Protein AF-A0A3C1UE91-F1 (afdb_monomer)

Solvent-accessible surface area (backbone atoms only — not comparable to full-atom values): 17356 Å² total; per-residue (Å²): 132,55,69,71,56,53,51,56,54,30,59,70,43,68,47,48,19,58,74,66,53,74,42,26,46,51,58,38,46,51,54,43,39,71,77,35,76,89,52,90,77,66,97,59,75,57,90,71,53,74,67,52,66,67,62,47,53,51,43,51,28,56,78,67,74,46,82,88,87,79,86,85,49,60,37,84,53,82,49,56,98,90,50,94,51,51,58,78,39,74,53,78,71,52,74,83,47,45,37,40,52,46,66,51,31,49,38,81,48,95,68,81,77,67,92,73,64,70,71,75,68,47,75,70,73,24,53,76,44,74,65,98,53,40,35,35,30,46,42,58,61,72,40,36,41,55,62,52,102,88,36,73,78,14,53,38,50,54,52,18,61,75,71,72,46,77,49,42,64,63,61,79,57,56,38,74,45,59,44,83,40,48,28,19,57,44,71,69,51,32,51,52,53,44,48,34,60,71,72,54,77,60,88,51,82,44,78,48,50,22,54,32,75,70,85,65,57,57,53,74,40,79,54,24,39,36,74,32,86,89,52,72,91,43,59,40,81,32,89,89,80,26,48,82,32,39,34,37,40,36,56,74,48,73,48,97,86,51,25,24,33,32,39,38,36,50,78,46,87,57,81,64,44,68,48,48,42,24,26,35,77,91,45,62,51,22,18,39,64,89,34,85,81,61,32,87,132

Sequence (297 aa):
MSEALQERIFRLFVVNSGEGERRDLIDVFAAFYQANPTLQASAIPPSGSGECCAPKLLQYAFNHQLKPLCIAEFWWGNSPAKEIRHHGHYYGACLGKCRPILSHMLRGVDIEPQQHEKRVATTDDMILYADSWIVVANKPAGMLTVPGRLHDNSLQTIISQEIGAPLKAVHRLDMSTSGIVILAKSDAVYAALQADFASRNIEKRYIALLDGMVIEKEGVIDLPLRPDINDRPRQMVDYEHGKRAITRYEVLSHTPDHRTRIAFYPLTGRTHQLRVHASHKSGLGCPIVGDMLYGHA

Secondary structure (DSSP, 8-state):
--HHHHHHHHHH-EEE-TT--EEEHHHHHHHHHHT-TTSPPPSSPPTTTT-SHHHHHHHHHHHTT--------B--SSPPTTS---TT-B-PPPTTTHHHHHHHHTTTS-----TT------HHHHEEEE-SSEEEEEEPTT-BSS-BTTB--BHHHHHHHHHTS--EESS---TT--EEEEEESSHHHHHHHHHHHHHT-----EEEEEEB---SSEEEEE--EEE-SSSTT-EEE-TTTPBP-EEEEEEEEE-TTSEEEEEEEESS--TTHHHHHHHSTTTTS-PBTT-TTTS--

Nearest PDB structures (foldseek):
  2i82-assembly2_B  TM=9.576E-01  e=1.380E-18  Escherichia coli
  1xpi-assembly2_B  TM=8.699E-01  e=1.150E-14  Escherichia coli
  5vbb-assembly1_A  TM=8.458E-01  e=5.937E-14  Homo sapiens
  1xpi-assembly1_A  TM=8.818E-01  e=1.809E-13  Escherichia coli
  1v9k-assembly2_B  TM=8.590E-01  e=1.131E-13  Escherichia coli

Structure (mmCIF, N/CA/C/O backbone):
data_AF-A0A3C1UE91-F1
#
_entry.id   AF-A0A3C1UE91-F1
#
loop_
_atom_site.group_PDB
_atom_site.id
_atom_site.type_symbol
_atom_site.label_atom_id
_atom_site.label_alt_id
_atom_site.label_comp_id
_atom_site.label_asym_id
_atom_site.label_entity_id
_atom_site.label_seq_id
_atom_site.pdbx_PDB_ins_code
_atom_site.Cartn_x
_atom_site.Cartn_y
_atom_site.Cartn_z
_atom_site.occupancy
_atom_site.B_iso_or_equiv
_atom_site.auth_seq_id
_atom_site.auth_comp_id
_atom_site.auth_asym_id
_atom_site.auth_atom_id
_atom_site.pdbx_PDB_model_num
ATOM 1 N N . MET A 1 1 ? -0.345 -1.333 38.439 1.00 60.22 1 MET A N 1
ATOM 2 C CA . MET A 1 1 ? -1.307 -0.336 38.955 1.00 60.22 1 MET A CA 1
ATOM 3 C C . MET A 1 1 ? -2.684 -0.968 38.860 1.00 60.22 1 MET A C 1
ATOM 5 O O . MET A 1 1 ? -2.956 -1.544 37.817 1.00 60.22 1 MET A O 1
ATOM 9 N N . SER A 1 2 ? -3.487 -0.977 39.928 1.00 83.06 2 SER A N 1
ATOM 10 C CA . SER A 1 2 ? -4.855 -1.511 39.847 1.00 83.06 2 SER A CA 1
ATOM 11 C C . SER A 1 2 ? -5.737 -0.583 39.008 1.00 83.06 2 SER A C 1
ATOM 13 O O . SER A 1 2 ? -5.502 0.626 38.989 1.00 83.06 2 SER A O 1
ATOM 15 N N . GLU A 1 3 ? -6.753 -1.130 38.338 1.00 81.94 3 GLU A N 1
ATOM 16 C CA . GLU A 1 3 ? -7.709 -0.349 37.536 1.00 81.94 3 GLU A CA 1
ATOM 17 C C . GLU A 1 3 ? -8.368 0.762 38.362 1.00 81.94 3 GLU A C 1
ATOM 19 O O . GLU A 1 3 ? -8.395 1.910 37.932 1.00 81.94 3 GLU A O 1
ATOM 24 N N . ALA A 1 4 ? -8.750 0.466 39.608 1.00 85.88 4 ALA A N 1
ATOM 25 C CA . ALA A 1 4 ? -9.316 1.450 40.532 1.00 85.88 4 ALA A CA 1
ATOM 26 C C . ALA A 1 4 ? -8.357 2.615 40.856 1.00 85.88 4 ALA A C 1
ATOM 28 O O . ALA A 1 4 ? -8.783 3.762 40.990 1.00 85.88 4 ALA A O 1
ATOM 29 N N . LEU A 1 5 ? -7.048 2.351 40.980 1.00 87.31 5 LEU A N 1
ATOM 30 C CA . LEU A 1 5 ? -6.058 3.412 41.198 1.00 87.31 5 LEU A CA 1
ATOM 31 C C . LEU A 1 5 ? -5.856 4.242 39.924 1.00 87.31 5 LEU A C 1
ATOM 33 O O . LEU A 1 5 ? -5.749 5.463 40.004 1.00 87.31 5 LEU A O 1
ATOM 37 N N . GLN A 1 6 ? -5.832 3.593 38.759 1.00 85.69 6 GLN A N 1
ATOM 38 C CA . GLN A 1 6 ? -5.707 4.262 37.466 1.00 85.69 6 GLN A CA 1
ATOM 39 C C . GLN A 1 6 ? -6.894 5.188 37.192 1.00 85.69 6 GLN A C 1
ATOM 41 O O . GLN A 1 6 ? -6.700 6.347 36.832 1.00 85.69 6 GLN A O 1
ATOM 46 N N . GLU A 1 7 ? -8.111 4.698 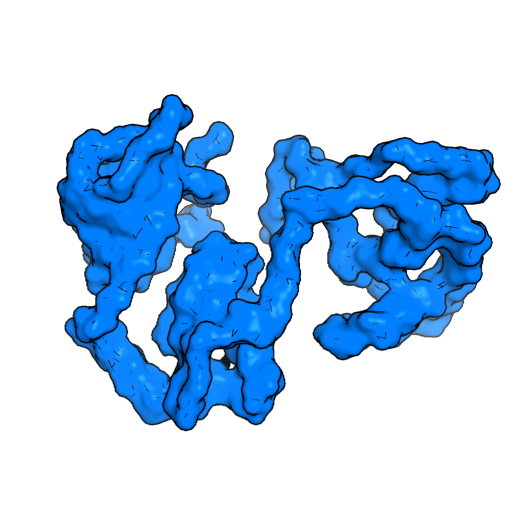37.416 1.00 88.94 7 GLU A N 1
ATOM 47 C CA . GLU A 1 7 ? -9.332 5.486 37.297 1.00 88.94 7 GLU A CA 1
ATOM 48 C C . GLU A 1 7 ? -9.301 6.690 38.242 1.00 88.94 7 GLU A C 1
ATOM 50 O O . GLU A 1 7 ? -9.500 7.823 37.805 1.00 88.94 7 GLU A O 1
ATOM 55 N N . ARG A 1 8 ? -8.948 6.476 39.517 1.00 90.38 8 ARG A N 1
ATOM 56 C CA . ARG A 1 8 ? -8.832 7.564 40.496 1.00 90.38 8 ARG A CA 1
ATOM 57 C C . ARG A 1 8 ? -7.810 8.620 40.074 1.00 90.38 8 ARG A C 1
ATOM 59 O O . ARG A 1 8 ? -8.074 9.804 40.246 1.00 90.38 8 ARG A O 1
ATOM 66 N N . ILE A 1 9 ? -6.662 8.221 39.525 1.00 89.75 9 ILE A N 1
ATOM 67 C CA . ILE A 1 9 ? -5.652 9.160 39.014 1.00 89.75 9 ILE A CA 1
ATOM 68 C C . ILE A 1 9 ? -6.207 9.960 37.832 1.00 89.75 9 ILE A C 1
ATOM 70 O O . ILE A 1 9 ? -6.049 11.177 37.793 1.00 89.75 9 ILE A O 1
ATOM 74 N N . PHE A 1 10 ? -6.889 9.312 36.888 1.00 93.12 10 PHE A N 1
ATOM 75 C CA . PHE A 1 10 ? -7.422 9.997 35.710 1.00 93.12 10 PHE A CA 1
ATOM 76 C C . PHE A 1 10 ? -8.608 10.911 36.007 1.00 93.12 10 PHE A C 1
ATOM 78 O O . PHE A 1 10 ? -8.724 11.952 35.365 1.00 93.12 10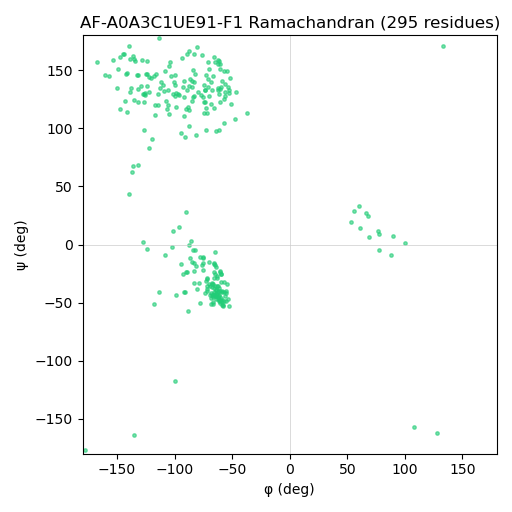 PHE A O 1
ATOM 85 N N . ARG A 1 11 ? -9.406 10.608 37.036 1.00 93.44 11 ARG A N 1
ATOM 86 C CA . ARG A 1 11 ? -10.415 11.532 37.580 1.00 93.44 11 ARG A CA 1
ATOM 87 C C . ARG A 1 11 ? -9.806 12.813 38.162 1.00 93.44 11 ARG A C 1
ATOM 89 O O . ARG A 1 11 ? -10.458 13.848 38.176 1.00 93.44 11 ARG A O 1
ATOM 96 N N . LEU A 1 12 ? -8.556 12.769 38.631 1.00 90.81 12 LEU A N 1
ATOM 97 C CA . LEU A 1 12 ? -7.838 13.956 39.119 1.00 90.81 12 LEU A CA 1
ATOM 98 C C . LEU A 1 12 ? -7.183 14.761 37.987 1.00 90.81 12 LEU A C 1
ATOM 100 O O . LEU A 1 12 ? -6.792 15.910 38.196 1.00 90.81 12 LEU A O 1
ATOM 104 N N . PHE A 1 13 ? -7.050 14.176 36.796 1.00 91.06 13 PHE A N 1
ATOM 105 C CA . PHE A 1 13 ? -6.378 14.799 35.664 1.00 91.06 13 PHE A CA 1
ATOM 106 C C . PHE A 1 13 ? -7.391 15.581 34.820 1.00 91.06 13 PHE A C 1
ATOM 108 O O . PHE A 1 13 ? -8.042 15.031 33.934 1.00 91.06 13 PHE A O 1
ATOM 115 N N . VAL A 1 14 ? -7.539 16.871 35.122 1.00 93.19 14 VAL A N 1
ATOM 116 C CA . VAL A 1 14 ? -8.513 17.763 34.473 1.00 93.19 14 VAL A CA 1
ATOM 117 C C . VAL A 1 14 ? -7.851 18.560 33.354 1.00 93.19 14 VAL A C 1
ATOM 119 O O . VAL A 1 14 ? -6.830 19.210 33.580 1.00 93.19 14 VAL A O 1
ATOM 122 N N . VAL A 1 15 ? -8.465 18.547 32.171 1.00 94.81 15 VAL A N 1
ATOM 123 C CA . VAL A 1 15 ? -8.040 19.326 31.003 1.00 94.81 15 VAL A CA 1
ATOM 124 C C . VAL A 1 15 ? -9.091 20.355 30.587 1.00 94.81 15 VAL A C 1
ATOM 126 O O . VAL A 1 15 ? -10.298 20.124 30.709 1.00 94.81 15 VAL A O 1
ATOM 129 N N . ASN A 1 16 ? -8.627 21.496 30.078 1.00 94.62 16 ASN A N 1
ATOM 130 C CA . ASN A 1 16 ? -9.476 22.590 29.604 1.00 94.62 16 ASN A CA 1
ATOM 131 C C . ASN A 1 16 ? -9.606 22.562 28.073 1.00 94.62 16 ASN A C 1
ATOM 133 O O . ASN A 1 16 ? -8.642 22.236 27.379 1.00 94.62 16 ASN A O 1
ATOM 137 N N . SER A 1 17 ? -10.770 22.946 27.549 1.00 93.81 17 SER A N 1
ATOM 138 C CA . SER A 1 17 ? -10.923 23.336 26.143 1.00 93.81 17 SER A CA 1
ATOM 139 C C . SER A 1 17 ? -10.526 24.795 25.911 1.00 93.81 17 SER A C 1
ATOM 141 O O . SER A 1 17 ? -10.467 25.582 26.859 1.00 93.81 17 SER A O 1
ATOM 143 N N . GLY A 1 18 ? -10.308 25.172 24.648 1.00 88.81 18 GLY A N 1
ATOM 144 C CA . GLY A 1 18 ? -10.137 26.570 24.239 1.00 88.81 18 GLY A CA 1
ATOM 145 C C . GLY A 1 18 ? -11.356 27.451 24.545 1.00 88.81 18 GLY A C 1
ATOM 146 O O . GLY A 1 18 ? -11.211 28.653 24.733 1.00 88.81 18 GLY A O 1
ATOM 147 N N . GLU A 1 19 ? -12.539 26.849 24.687 1.00 90.50 19 GLU A N 1
ATOM 148 C CA . GLU A 1 19 ? -13.781 27.500 25.140 1.00 90.50 19 GLU A CA 1
ATOM 149 C C . GLU A 1 19 ? -13.880 27.623 26.675 1.00 90.50 19 GLU A C 1
ATOM 151 O O . GLU A 1 19 ? -14.826 28.214 27.191 1.00 90.50 19 GLU A O 1
ATOM 156 N N . GLY A 1 20 ? -12.924 27.059 27.422 1.00 90.38 20 GLY A N 1
ATOM 157 C CA . GLY A 1 20 ? -12.889 27.089 28.887 1.00 90.38 20 GLY A CA 1
ATOM 158 C C . GLY A 1 20 ? -13.615 25.932 29.585 1.00 90.38 20 GLY A C 1
ATOM 159 O O . GLY A 1 20 ? -13.722 25.933 30.812 1.00 90.38 20 GLY A O 1
ATOM 160 N N . GLU A 1 21 ? -14.092 24.919 28.853 1.00 94.19 21 GLU A N 1
ATOM 161 C CA . GLU A 1 21 ? -14.764 23.759 29.448 1.00 94.19 21 GLU A CA 1
ATOM 162 C C . GLU A 1 21 ? -13.755 22.809 30.110 1.00 94.19 21 GLU A C 1
ATOM 164 O O . GLU A 1 21 ? -12.809 22.331 29.479 1.00 94.19 21 GLU A O 1
ATOM 169 N N . ARG A 1 22 ? -13.992 22.483 31.384 1.00 95.31 22 ARG A N 1
ATOM 170 C CA . ARG A 1 22 ? -13.132 21.607 32.190 1.00 95.31 22 ARG A CA 1
ATOM 171 C C . ARG A 1 22 ? -13.713 20.198 32.245 1.00 95.31 22 ARG A C 1
ATOM 173 O O . ARG A 1 22 ? -14.869 20.042 32.627 1.00 95.31 22 ARG A O 1
ATOM 180 N N . ARG A 1 23 ? -12.914 19.179 31.921 1.00 95.44 23 ARG A N 1
ATOM 181 C CA . ARG A 1 23 ? -13.291 17.762 32.077 1.00 95.44 23 ARG A CA 1
ATOM 182 C C . ARG A 1 23 ? -12.118 16.925 32.557 1.00 95.44 23 ARG A C 1
ATOM 184 O O . ARG A 1 23 ? -10.973 17.215 32.213 1.00 95.44 23 ARG A O 1
ATOM 191 N N . ASP A 1 24 ? -12.405 15.890 33.338 1.00 95.19 24 ASP A N 1
ATOM 192 C CA . ASP A 1 24 ? -11.404 14.882 33.679 1.00 95.19 24 ASP A CA 1
ATOM 193 C C . ASP A 1 24 ? -11.154 13.913 32.509 1.00 95.19 24 ASP A C 1
ATOM 195 O O . ASP A 1 24 ? -11.940 13.836 31.559 1.00 95.19 24 ASP A O 1
ATOM 199 N N . LEU A 1 25 ? -10.038 13.182 32.548 1.00 93.44 25 LEU A N 1
ATOM 200 C CA . LEU A 1 25 ? -9.665 12.293 31.448 1.00 93.44 25 LEU A CA 1
ATOM 201 C C . LEU A 1 25 ? -10.632 11.118 31.239 1.00 93.44 25 LEU A C 1
ATOM 203 O O . LEU A 1 25 ? -10.710 10.626 30.115 1.00 93.44 25 LEU A O 1
ATOM 207 N N . ILE A 1 26 ? -11.372 10.669 32.257 1.00 93.81 26 ILE A N 1
ATOM 208 C CA . ILE A 1 26 ? -12.389 9.623 32.073 1.00 93.81 26 ILE A CA 1
ATOM 209 C C . ILE A 1 26 ? -13.522 10.170 31.204 1.00 93.81 26 ILE A C 1
ATOM 211 O O . ILE A 1 26 ? -13.874 9.558 30.194 1.00 93.81 26 ILE A O 1
ATOM 215 N N . ASP A 1 27 ? -14.036 11.353 31.539 1.00 94.06 27 ASP A N 1
ATOM 216 C CA . ASP A 1 27 ? -15.157 11.962 30.817 1.00 94.06 27 ASP A CA 1
ATOM 217 C C . ASP A 1 27 ? -14.768 12.406 29.402 1.00 94.06 27 ASP A C 1
ATOM 219 O O . ASP A 1 27 ? -15.561 12.283 28.465 1.00 94.06 27 ASP A O 1
ATOM 223 N N . VAL A 1 28 ? -13.533 12.883 29.214 1.00 93.75 28 VAL A N 1
ATOM 224 C CA . VAL A 1 28 ? -12.993 13.212 27.885 1.00 93.75 28 VAL A CA 1
ATOM 225 C C . VAL A 1 28 ? -12.963 11.979 26.983 1.00 93.75 28 VAL A C 1
ATOM 227 O O . VAL A 1 28 ? -13.427 12.037 25.844 1.00 93.75 28 VAL A O 1
ATOM 230 N N . PHE A 1 29 ? -12.445 10.853 27.481 1.00 92.00 29 PHE A N 1
ATOM 231 C CA . PHE A 1 29 ? -12.380 9.618 26.699 1.00 92.00 29 PHE A CA 1
ATOM 232 C C . PHE A 1 29 ? -13.777 9.044 26.441 1.00 92.00 29 PHE A C 1
ATOM 234 O O . PHE A 1 29 ? -14.062 8.641 25.313 1.00 92.00 29 PHE A O 1
ATOM 241 N N . ALA A 1 30 ? -14.662 9.056 27.442 1.00 90.50 30 ALA A N 1
ATOM 242 C CA . ALA A 1 30 ? -16.038 8.595 27.290 1.00 90.50 30 ALA A CA 1
ATOM 243 C C . ALA A 1 30 ? -16.786 9.388 26.207 1.00 90.50 30 ALA A C 1
ATOM 245 O O . ALA A 1 30 ? -17.348 8.791 25.290 1.00 90.50 30 ALA A O 1
ATOM 246 N N . ALA A 1 31 ? -16.728 10.723 26.257 1.00 89.75 31 ALA A N 1
ATOM 247 C CA . ALA A 1 31 ? -17.366 11.582 25.261 1.00 89.75 31 ALA A CA 1
ATOM 248 C C . ALA A 1 31 ? -16.788 11.366 23.852 1.00 89.75 31 ALA A C 1
ATOM 250 O O . ALA A 1 31 ? -17.535 11.320 22.874 1.00 89.75 31 ALA A O 1
ATOM 251 N N . PHE A 1 32 ? -15.468 11.189 23.740 1.00 88.00 32 PHE A N 1
ATOM 252 C CA . PHE A 1 32 ? -14.819 10.923 22.459 1.00 88.00 32 PHE A CA 1
ATOM 253 C C . PHE A 1 32 ? -15.310 9.617 21.822 1.00 88.00 32 PHE A C 1
ATOM 255 O O . PHE A 1 32 ? -15.683 9.619 20.650 1.00 88.00 32 PHE A O 1
ATOM 262 N N . TYR A 1 33 ? -15.345 8.511 22.568 1.00 83.88 33 TYR A N 1
ATOM 263 C CA . TYR A 1 33 ? -15.788 7.226 22.016 1.00 83.88 33 TYR A CA 1
ATOM 264 C C . TYR A 1 33 ? -17.298 7.164 21.782 1.00 83.88 33 TYR A C 1
ATOM 266 O O . TYR A 1 33 ? -17.727 6.545 20.814 1.00 83.88 33 TYR A O 1
ATOM 274 N N . GLN A 1 34 ? -18.106 7.861 22.587 1.00 84.19 34 GLN A N 1
ATOM 275 C CA . GLN A 1 34 ? -19.538 8.021 22.306 1.00 84.19 34 GLN A CA 1
ATOM 276 C C . GLN A 1 34 ? -19.780 8.725 20.965 1.00 84.19 34 GLN A C 1
ATOM 278 O O . GLN A 1 34 ? -20.654 8.315 20.206 1.00 84.19 34 GLN A O 1
ATOM 283 N N . ALA A 1 35 ? -18.977 9.742 20.639 1.00 79.00 35 ALA A N 1
ATOM 284 C CA . ALA A 1 35 ? -19.039 10.424 19.349 1.00 79.00 35 ALA A CA 1
ATOM 285 C C . ALA A 1 35 ? -18.419 9.616 18.187 1.00 79.00 35 ALA A C 1
ATOM 287 O O . ALA A 1 35 ? -18.588 9.992 17.030 1.00 79.00 35 ALA A O 1
ATOM 288 N N . ASN A 1 36 ? -17.695 8.523 18.470 1.00 75.69 36 ASN A N 1
ATOM 289 C CA . ASN A 1 36 ? -16.962 7.723 17.483 1.00 75.69 36 ASN A CA 1
ATOM 290 C C . ASN A 1 36 ? -17.160 6.208 17.727 1.00 75.69 36 ASN A C 1
ATOM 292 O O . ASN A 1 36 ? -16.204 5.512 18.081 1.00 75.69 36 ASN A O 1
ATOM 296 N N . PRO A 1 37 ? -18.379 5.672 17.524 1.00 69.81 37 PRO A N 1
ATOM 297 C CA . PRO A 1 37 ? -18.744 4.306 17.922 1.00 69.81 37 PRO A CA 1
ATOM 298 C C . PRO A 1 37 ? -17.999 3.194 17.164 1.00 69.81 37 PRO A C 1
ATOM 300 O O . PRO A 1 37 ? -17.978 2.052 17.612 1.00 69.81 37 PRO A O 1
ATOM 303 N N . THR A 1 38 ? -17.368 3.508 16.029 1.00 66.00 38 THR A N 1
ATOM 304 C CA . THR A 1 38 ? -16.551 2.566 15.243 1.00 66.00 38 THR A CA 1
ATOM 305 C C . THR A 1 38 ? -15.156 2.329 15.829 1.00 66.00 38 THR A C 1
ATOM 307 O O . THR A 1 38 ? -14.445 1.428 15.385 1.00 66.00 38 THR A O 1
ATOM 310 N N . LEU A 1 39 ? -14.735 3.117 16.823 1.00 66.75 39 LEU A N 1
ATOM 311 C CA . LEU A 1 39 ? -13.447 2.954 17.491 1.00 66.75 39 LEU A CA 1
ATOM 312 C C . LEU A 1 39 ? -13.602 2.049 18.722 1.00 66.75 39 LEU A C 1
ATOM 314 O O . LEU A 1 39 ? -14.423 2.311 19.597 1.00 66.75 39 LEU A O 1
ATOM 318 N N . GLN A 1 40 ? -12.785 0.993 18.814 1.00 59.06 40 GLN A N 1
ATOM 319 C CA . GLN A 1 40 ? -12.744 0.120 19.994 1.00 59.06 40 GLN A CA 1
ATOM 320 C C . GLN A 1 40 ? -12.349 0.920 21.243 1.00 59.06 40 GLN A C 1
ATOM 322 O O . GLN A 1 40 ? -11.276 1.525 21.292 1.00 59.06 40 GLN A O 1
ATOM 327 N N . ALA A 1 41 ? -13.208 0.888 22.261 1.00 60.31 41 ALA A N 1
ATOM 328 C CA . ALA A 1 41 ? -13.003 1.595 23.515 1.00 60.31 41 ALA A CA 1
ATOM 329 C C . ALA A 1 41 ? -12.464 0.662 24.610 1.00 60.31 41 ALA A C 1
ATOM 331 O O . ALA A 1 41 ? -12.961 -0.444 24.813 1.00 60.31 41 ALA A O 1
ATOM 332 N N . SER A 1 42 ? -11.484 1.153 25.367 1.00 61.88 42 SER A N 1
ATOM 333 C CA . SER A 1 42 ? -11.238 0.708 26.742 1.00 61.88 42 SER A CA 1
ATOM 334 C C . SER A 1 42 ? -12.009 1.648 27.668 1.00 61.88 42 SER A C 1
ATOM 336 O O . SER A 1 42 ? -11.945 2.862 27.471 1.00 61.88 42 SER A O 1
ATOM 338 N N . ALA A 1 43 ? -12.712 1.115 28.674 1.00 64.31 43 ALA A N 1
ATOM 339 C CA . ALA A 1 43 ? -13.465 1.926 29.642 1.00 64.31 43 ALA A CA 1
ATOM 340 C C . ALA A 1 43 ? -12.563 2.901 30.424 1.00 64.31 43 ALA A C 1
ATOM 342 O O . ALA A 1 43 ? -13.013 3.951 30.874 1.00 64.31 43 ALA A O 1
ATOM 343 N N . ILE A 1 44 ? -11.276 2.564 30.549 1.00 80.94 44 ILE A N 1
ATOM 344 C CA . ILE A 1 44 ? -10.265 3.366 31.235 1.00 80.94 44 ILE A CA 1
ATOM 345 C C . ILE A 1 44 ? -9.251 3.878 30.197 1.00 80.94 44 ILE A C 1
ATOM 347 O O . ILE A 1 44 ? -8.777 3.079 29.375 1.00 80.94 44 ILE A O 1
ATOM 351 N N . PRO A 1 45 ? -8.867 5.173 30.234 1.00 87.75 45 PRO A N 1
ATOM 352 C CA . PRO A 1 45 ? -7.807 5.717 29.392 1.00 87.75 45 PRO A CA 1
ATOM 353 C C . PRO A 1 45 ? -6.516 4.888 29.494 1.00 87.75 45 PRO A C 1
ATOM 355 O O . PRO A 1 45 ? -6.175 4.416 30.584 1.00 87.75 45 PRO A O 1
ATOM 358 N N . PRO A 1 46 ? -5.749 4.709 28.403 1.00 86.88 46 PRO A N 1
ATOM 359 C CA . PRO A 1 46 ? -4.477 3.998 28.465 1.00 86.88 46 PRO A CA 1
ATOM 360 C C . PRO A 1 46 ? -3.488 4.681 29.414 1.00 86.88 46 PRO A C 1
ATOM 362 O O . PRO A 1 46 ? -3.477 5.908 29.551 1.00 86.88 46 PRO A O 1
ATOM 365 N N . SER A 1 47 ? -2.588 3.905 30.014 1.00 84.19 47 SER A N 1
ATOM 366 C CA . SER A 1 47 ? -1.533 4.448 30.872 1.00 84.19 47 SER A CA 1
ATOM 367 C C . SER A 1 47 ? -0.674 5.495 30.138 1.00 84.19 47 SER A C 1
ATOM 369 O O . SER A 1 47 ? -0.327 5.346 28.958 1.00 84.19 47 SER A O 1
ATOM 371 N N . GLY A 1 48 ? -0.346 6.587 30.834 1.00 84.44 48 GLY A N 1
ATOM 372 C CA . GLY A 1 48 ? 0.383 7.732 30.271 1.00 84.44 48 GLY A CA 1
ATOM 373 C C . GLY A 1 48 ? -0.458 8.666 29.388 1.00 84.44 48 GLY A C 1
ATOM 374 O O . GLY A 1 48 ? 0.103 9.502 28.683 1.00 84.44 48 GLY A O 1
ATOM 375 N N . SER A 1 49 ? -1.787 8.532 29.378 1.00 88.81 49 SER A N 1
ATOM 376 C CA . SER A 1 49 ? -2.668 9.551 28.788 1.00 88.81 49 SER A CA 1
ATOM 377 C C . SER A 1 49 ? -2.522 10.872 29.550 1.00 88.81 49 SER A C 1
ATOM 379 O O . SER A 1 49 ? -2.469 10.867 30.774 1.00 88.81 49 SER A O 1
ATOM 381 N N . GLY A 1 50 ? -2.407 11.986 28.824 1.00 86.25 50 GLY A N 1
ATOM 382 C CA . GLY A 1 50 ? -2.131 13.311 29.401 1.00 86.25 50 GLY A CA 1
ATOM 383 C C . GLY A 1 50 ? -0.642 13.647 29.558 1.00 86.25 50 GLY A C 1
ATOM 384 O O . GLY A 1 50 ? -0.298 14.801 29.796 1.00 86.25 50 GLY A O 1
ATOM 385 N N . GLU A 1 51 ? 0.262 12.684 29.347 1.00 87.62 51 GLU A N 1
ATOM 386 C CA . GLU A 1 51 ? 1.704 12.913 29.517 1.00 87.62 51 GLU A CA 1
ATOM 387 C C . GLU A 1 51 ? 2.401 13.516 28.282 1.00 87.62 51 GLU A C 1
ATOM 389 O O . GLU A 1 51 ? 3.516 14.029 28.416 1.00 87.62 51 GLU A O 1
ATOM 394 N N . CYS A 1 52 ? 1.753 13.483 27.106 1.00 86.81 52 CYS A N 1
ATOM 395 C CA . CYS A 1 52 ? 2.239 14.096 25.860 1.00 86.81 52 CYS A CA 1
ATOM 396 C C . CYS A 1 52 ? 2.557 15.595 26.050 1.00 86.81 52 CYS A C 1
ATOM 398 O O . CYS A 1 52 ? 1.877 16.297 26.801 1.00 86.81 52 CYS A O 1
ATOM 400 N N . CYS A 1 53 ? 3.538 16.104 25.296 1.00 88.56 53 CYS A N 1
ATOM 401 C CA . CYS A 1 53 ? 3.931 17.515 25.343 1.00 88.56 53 CYS A CA 1
ATOM 402 C C . CYS A 1 53 ? 2.785 18.448 24.914 1.00 88.56 53 CYS A C 1
ATOM 404 O O . CYS A 1 53 ? 2.484 19.410 25.618 1.00 88.56 53 CYS A O 1
ATOM 406 N N . ALA A 1 54 ? 2.091 18.124 23.815 1.00 90.81 54 ALA A N 1
ATOM 407 C CA . ALA A 1 54 ? 1.036 18.980 23.278 1.00 90.81 54 ALA A CA 1
ATOM 408 C C . ALA A 1 54 ? -0.116 19.269 24.269 1.00 90.81 54 ALA A C 1
ATOM 410 O O . ALA A 1 54 ? -0.363 20.447 24.537 1.00 90.81 54 ALA A O 1
ATOM 411 N N . PRO A 1 55 ? -0.772 18.269 24.899 1.00 92.50 55 PRO A N 1
ATOM 412 C CA . PRO A 1 55 ? -1.761 18.522 25.947 1.00 92.50 55 PRO A CA 1
ATOM 413 C C . PRO A 1 55 ? -1.232 19.368 27.108 1.00 92.50 55 PRO A C 1
ATOM 415 O O . PRO A 1 55 ? -1.934 20.254 27.581 1.00 92.50 55 PRO A O 1
ATOM 418 N N . LYS A 1 56 ? 0.011 19.151 27.556 1.00 92.50 56 LYS A N 1
ATOM 419 C CA . LYS A 1 56 ? 0.599 19.923 28.664 1.00 92.50 56 LYS A CA 1
ATOM 420 C C . LYS A 1 56 ? 0.809 21.392 28.300 1.00 92.50 56 LYS A C 1
ATOM 422 O O . LYS A 1 56 ? 0.477 22.266 29.098 1.00 92.50 56 LYS A O 1
ATOM 427 N N . LEU A 1 57 ? 1.321 21.665 27.100 1.00 93.44 57 LEU A N 1
ATOM 428 C CA . LEU A 1 57 ? 1.519 23.028 26.603 1.00 93.44 57 LEU A CA 1
ATOM 429 C C . LEU A 1 57 ? 0.187 23.761 26.426 1.00 93.44 57 LEU A C 1
ATOM 431 O O . LEU A 1 57 ? 0.058 24.902 26.864 1.00 93.44 57 LEU A O 1
ATOM 435 N N . LEU A 1 58 ? -0.819 23.098 25.850 1.00 93.75 58 LEU A N 1
ATOM 436 C CA . LEU A 1 58 ? -2.163 23.665 25.714 1.00 93.75 58 LEU A CA 1
ATOM 437 C C . LEU A 1 58 ? -2.806 23.915 27.080 1.00 93.75 58 LEU A C 1
ATOM 439 O O . LEU A 1 58 ? -3.369 24.980 27.308 1.00 93.75 58 LEU A O 1
ATOM 443 N N . GLN A 1 59 ? -2.666 22.976 28.018 1.00 94.19 59 GLN A N 1
ATOM 444 C CA . GLN A 1 59 ? -3.205 23.125 29.367 1.00 94.19 59 GLN A CA 1
ATOM 445 C C . GLN A 1 59 ? -2.581 24.324 30.083 1.00 94.19 59 GLN A C 1
ATOM 447 O O . GLN A 1 59 ? -3.290 25.095 30.730 1.00 94.19 59 GLN A O 1
ATOM 452 N N . TYR A 1 60 ? -1.262 24.490 29.953 1.00 94.19 60 TYR A N 1
ATOM 453 C CA . TYR A 1 60 ? -0.557 25.656 30.469 1.00 94.19 60 TYR A CA 1
ATOM 454 C C . TYR A 1 60 ? -1.083 26.939 29.821 1.00 94.19 60 TYR A C 1
ATOM 456 O O . TYR A 1 60 ? -1.469 27.864 30.532 1.00 94.19 60 TYR A O 1
ATOM 464 N N . ALA A 1 61 ? -1.177 26.977 28.488 1.00 94.56 61 ALA A N 1
ATOM 465 C CA . ALA A 1 61 ? -1.684 28.139 27.769 1.00 94.56 61 ALA A CA 1
ATOM 466 C C . ALA A 1 61 ? -3.087 28.540 28.253 1.00 94.56 61 ALA A C 1
ATOM 468 O O . ALA A 1 61 ? -3.296 29.688 28.634 1.00 94.56 61 ALA A O 1
ATOM 469 N N . PHE A 1 62 ? -4.016 27.586 28.349 1.00 94.06 62 PHE A N 1
ATOM 470 C CA . PHE A 1 62 ? -5.383 27.847 28.801 1.00 94.06 62 PHE A CA 1
ATOM 471 C C . PHE A 1 62 ? -5.456 28.293 30.266 1.00 94.06 62 PHE A C 1
ATOM 473 O O . PHE A 1 62 ? -6.184 29.231 30.579 1.00 94.06 62 PHE A O 1
ATOM 480 N N . ASN A 1 63 ? -4.675 27.686 31.167 1.00 92.12 63 ASN A N 1
ATOM 481 C CA . ASN A 1 63 ? -4.615 28.107 32.574 1.00 92.12 63 ASN A CA 1
ATOM 482 C C . ASN A 1 63 ? -4.077 29.537 32.746 1.00 92.12 63 ASN A C 1
ATOM 484 O O . ASN A 1 63 ? -4.444 30.218 33.701 1.00 92.12 63 ASN A O 1
ATOM 488 N N . HIS A 1 64 ? -3.219 29.985 31.829 1.00 94.44 64 HIS A N 1
ATOM 489 C CA . HIS A 1 64 ? -2.604 31.311 31.844 1.00 94.44 64 HIS A CA 1
ATOM 490 C C . HIS A 1 64 ? -3.262 32.305 30.876 1.00 94.44 64 HIS A C 1
ATOM 492 O O . HIS A 1 64 ? -2.710 33.380 30.655 1.00 94.44 64 HIS A O 1
ATOM 498 N N . GLN A 1 65 ? -4.430 31.971 30.309 1.00 91.62 65 GLN A N 1
ATOM 499 C CA . GLN A 1 65 ? -5.161 32.820 29.353 1.00 91.62 65 GLN A CA 1
ATOM 500 C C . GLN A 1 65 ? -4.312 33.226 28.132 1.00 91.62 65 GLN A C 1
ATOM 502 O O . GLN A 1 65 ? -4.506 34.281 27.531 1.00 91.62 65 GLN A O 1
ATOM 507 N N . LEU A 1 66 ? -3.354 32.379 27.755 1.00 92.12 66 LEU A N 1
ATOM 508 C CA . LEU A 1 66 ? -2.535 32.555 26.565 1.00 92.12 66 LEU A CA 1
ATOM 509 C C . LEU A 1 66 ? -3.273 31.987 25.354 1.00 92.12 66 LEU A C 1
ATOM 511 O O . LEU A 1 66 ? -3.879 30.917 25.427 1.00 92.12 66 LEU A O 1
ATOM 515 N N . LYS A 1 67 ? -3.169 32.680 24.218 1.00 88.69 67 LYS A N 1
ATOM 516 C CA . LYS A 1 67 ? -3.701 32.215 22.934 1.00 88.69 67 LYS A CA 1
ATOM 517 C C . LYS A 1 67 ? -2.656 31.339 22.229 1.00 88.69 67 LYS A C 1
ATOM 519 O O . LYS A 1 67 ? -1.607 31.869 21.854 1.00 88.69 67 LYS A O 1
ATOM 524 N N . PRO A 1 68 ? -2.911 30.035 22.010 1.00 89.19 68 PRO A N 1
ATOM 525 C CA . PRO A 1 68 ? -2.044 29.218 21.169 1.00 89.19 68 PRO A CA 1
ATOM 526 C C . PRO A 1 68 ? -2.033 29.780 19.743 1.00 89.19 68 PRO A C 1
ATOM 528 O O . PRO A 1 68 ? -3.094 30.039 19.179 1.00 89.19 68 PRO A O 1
ATOM 531 N N . LEU A 1 69 ? -0.842 29.993 19.177 1.00 86.69 69 LEU A N 1
ATOM 532 C CA . LEU A 1 69 ? -0.687 30.465 17.794 1.00 86.69 69 LEU A CA 1
ATOM 533 C C . LEU A 1 69 ? -0.382 29.320 16.830 1.00 86.69 69 LEU A C 1
ATOM 535 O O . LEU A 1 69 ? -0.933 29.264 15.741 1.00 86.69 69 LEU A O 1
ATOM 539 N N . CYS A 1 70 ? 0.511 28.416 17.229 1.00 85.75 70 CYS A N 1
ATOM 540 C CA . CYS A 1 70 ? 0.897 27.254 16.444 1.00 85.75 70 CYS A CA 1
ATOM 541 C C . CYS A 1 70 ? 1.452 26.179 17.381 1.00 85.75 70 CYS A C 1
ATOM 543 O O . CYS A 1 70 ? 2.111 26.489 18.378 1.00 85.75 70 CYS A O 1
ATOM 545 N N . ILE A 1 71 ? 1.191 24.917 17.052 1.00 85.38 71 ILE A N 1
ATOM 546 C CA . ILE A 1 71 ? 1.853 23.769 17.656 1.00 85.38 71 ILE A CA 1
ATOM 547 C C . ILE A 1 71 ? 2.186 22.767 16.559 1.00 85.38 71 ILE A C 1
ATOM 549 O O . ILE A 1 71 ? 1.355 22.467 15.705 1.00 85.38 71 ILE A O 1
ATOM 553 N N . ALA A 1 72 ? 3.404 22.243 16.591 1.00 83.00 72 ALA A N 1
ATOM 554 C CA . ALA A 1 72 ? 3.845 21.224 15.661 1.00 83.00 72 ALA A CA 1
ATOM 555 C C . ALA A 1 72 ? 4.660 20.176 16.418 1.00 83.00 72 ALA A C 1
ATOM 557 O O . ALA A 1 72 ? 5.561 20.507 17.189 1.00 83.00 72 ALA A O 1
ATOM 558 N N . GLU A 1 73 ? 4.329 18.907 16.203 1.00 81.88 73 GLU A N 1
ATOM 559 C CA . GLU A 1 73 ? 5.078 17.777 16.739 1.00 81.88 73 GLU A CA 1
ATOM 560 C C . GLU A 1 73 ? 5.865 17.138 15.596 1.00 81.88 73 GLU A C 1
ATOM 562 O O . GLU A 1 73 ? 5.328 16.892 14.515 1.00 81.88 73 GLU A O 1
ATOM 567 N N . PHE A 1 74 ? 7.147 16.868 15.827 1.00 83.62 74 PHE A N 1
ATOM 568 C CA . PHE A 1 74 ? 8.020 16.229 14.849 1.00 83.62 74 PHE A CA 1
ATOM 569 C C . PHE A 1 74 ? 8.860 15.141 15.503 1.00 83.62 74 PHE A C 1
ATOM 571 O O . PHE A 1 74 ? 9.040 15.107 16.722 1.00 83.62 74 PHE A O 1
ATOM 578 N N . TRP A 1 75 ? 9.361 14.224 14.683 1.00 80.94 75 TRP A N 1
ATOM 579 C CA . TRP A 1 75 ? 10.233 13.163 15.163 1.00 80.94 75 TRP A CA 1
ATOM 580 C C . TRP A 1 75 ? 11.697 13.587 15.122 1.00 80.94 75 TRP A C 1
ATOM 582 O O . TRP A 1 75 ? 12.182 14.064 14.097 1.00 80.94 75 TRP A O 1
ATOM 592 N N . TRP A 1 76 ? 12.429 13.354 16.210 1.00 88.75 76 TRP A N 1
ATOM 593 C CA . TRP A 1 76 ? 13.863 13.615 16.274 1.00 88.75 76 TRP A CA 1
ATOM 594 C C . TRP A 1 76 ? 14.650 12.327 16.494 1.00 88.75 76 TRP A C 1
ATOM 596 O O . TRP A 1 76 ? 14.616 11.728 17.566 1.00 88.75 76 TRP A O 1
ATOM 606 N N . GLY A 1 77 ? 15.401 11.932 15.468 1.00 89.00 77 GLY A N 1
ATOM 607 C CA . GLY A 1 77 ? 16.363 10.832 15.528 1.00 89.00 77 GLY A CA 1
ATOM 608 C C . GLY A 1 77 ? 15.906 9.594 14.767 1.00 89.00 77 GLY A C 1
ATOM 609 O O . GLY A 1 77 ? 15.102 9.679 13.838 1.00 89.00 77 GLY A O 1
ATOM 610 N N . ASN A 1 78 ? 16.452 8.440 15.149 1.00 79.62 78 ASN A N 1
ATOM 611 C CA . ASN A 1 78 ? 16.158 7.168 14.494 1.00 79.62 78 ASN A CA 1
ATOM 612 C C . ASN A 1 78 ? 14.704 6.752 14.711 1.00 79.62 78 ASN A C 1
ATOM 614 O O . ASN A 1 78 ? 14.131 6.976 15.776 1.00 79.62 78 ASN A O 1
ATOM 618 N N . SER A 1 79 ? 14.123 6.118 13.698 1.00 62.88 79 SER A N 1
ATOM 619 C CA . SER A 1 79 ? 12.782 5.549 13.774 1.00 62.88 79 SER A CA 1
ATOM 620 C C . SER A 1 79 ? 12.676 4.499 14.892 1.00 62.88 79 SER A C 1
ATOM 622 O O . SER A 1 79 ? 13.592 3.682 15.033 1.00 62.88 79 SER A O 1
ATOM 624 N N . PRO A 1 80 ? 11.569 4.437 15.655 1.00 69.06 80 PRO A N 1
ATOM 625 C CA . PRO A 1 80 ? 11.316 3.337 16.582 1.00 69.06 80 PRO A CA 1
ATOM 626 C C . PRO A 1 80 ? 11.238 1.996 15.852 1.00 69.06 80 PRO A C 1
ATOM 628 O O . PRO A 1 80 ? 10.839 1.923 14.696 1.00 69.06 80 PRO A O 1
ATOM 631 N N . ALA A 1 81 ? 11.508 0.895 16.554 1.00 54.50 81 ALA A N 1
ATOM 632 C CA . ALA A 1 81 ? 11.437 -0.444 15.957 1.00 54.50 81 ALA A CA 1
ATOM 633 C C . ALA A 1 81 ? 10.019 -0.862 15.501 1.00 54.50 81 ALA A C 1
ATOM 635 O O . ALA A 1 81 ? 9.874 -1.807 14.731 1.00 54.50 81 ALA A O 1
ATOM 636 N N . LYS A 1 82 ? 8.967 -0.204 16.011 1.00 45.31 82 LYS A N 1
ATOM 637 C CA . LYS A 1 82 ? 7.555 -0.595 15.822 1.00 45.31 82 LYS A CA 1
ATOM 638 C C . LYS A 1 82 ? 6.759 0.329 14.897 1.00 45.31 82 LYS A C 1
ATOM 640 O O . LYS A 1 82 ? 5.625 0.007 14.565 1.00 45.31 82 LYS A O 1
ATOM 645 N N . GLU A 1 83 ? 7.320 1.465 14.502 1.00 56.62 83 GLU A N 1
ATOM 646 C CA . GLU A 1 83 ? 6.677 2.435 13.615 1.00 56.62 83 GLU A CA 1
ATOM 647 C C . GLU A 1 83 ? 7.739 3.143 12.780 1.00 56.62 83 GLU A C 1
ATOM 649 O O . GLU A 1 83 ? 8.874 3.283 13.224 1.00 56.62 83 GLU A O 1
ATOM 654 N N . ILE A 1 84 ? 7.377 3.582 11.576 1.00 60.06 84 ILE A N 1
ATOM 655 C CA . ILE A 1 84 ? 8.286 4.337 10.713 1.00 60.06 84 ILE A CA 1
ATOM 656 C C . ILE A 1 84 ? 8.116 5.824 11.030 1.00 60.06 84 ILE A C 1
ATOM 658 O O . ILE A 1 84 ? 7.040 6.385 10.832 1.00 60.06 84 ILE A O 1
ATOM 662 N N . ARG A 1 85 ? 9.182 6.450 11.525 1.00 67.19 85 ARG A N 1
ATOM 663 C CA . ARG A 1 85 ? 9.304 7.883 11.772 1.00 67.19 85 ARG A CA 1
ATOM 664 C C . ARG A 1 85 ? 10.589 8.397 11.122 1.00 67.19 85 ARG A C 1
ATOM 666 O O . ARG A 1 85 ? 11.653 7.795 11.231 1.00 67.19 85 ARG A O 1
ATOM 673 N N . HIS A 1 86 ? 10.476 9.535 10.464 1.00 57.69 86 HIS A N 1
ATOM 674 C CA . HIS A 1 86 ? 11.540 10.257 9.777 1.00 57.69 86 HIS A CA 1
ATOM 675 C 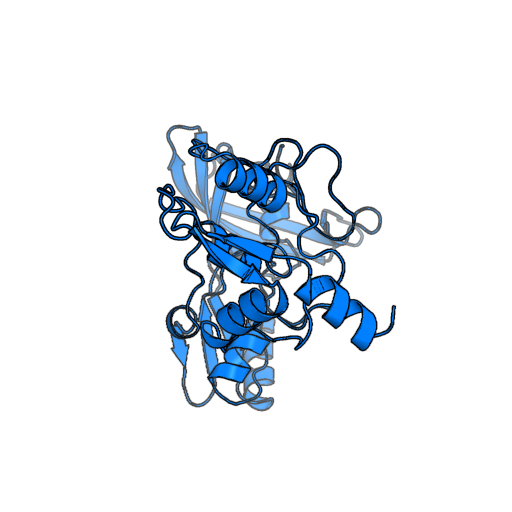C . HIS A 1 86 ? 12.005 11.430 10.633 1.00 57.69 86 HIS A C 1
ATOM 677 O O . HIS A 1 86 ? 11.182 12.230 11.080 1.00 57.69 86 HIS A O 1
ATOM 683 N N . HIS A 1 87 ? 13.317 11.531 10.838 1.00 76.06 87 HIS A N 1
ATOM 684 C CA . HIS A 1 87 ? 13.939 12.671 11.503 1.00 76.06 87 HIS A CA 1
ATOM 685 C C . HIS A 1 87 ? 13.509 13.988 10.833 1.00 76.06 87 HIS A C 1
ATOM 687 O O . HIS A 1 87 ? 13.556 14.107 9.612 1.00 76.06 87 HIS A O 1
ATOM 693 N N . GLY A 1 88 ? 13.067 14.961 11.629 1.00 74.00 88 GLY A N 1
ATOM 694 C CA . GLY A 1 88 ? 12.606 16.272 11.166 1.00 74.00 88 GLY A CA 1
ATOM 695 C C . GLY A 1 88 ? 11.194 16.294 10.572 1.00 74.00 88 GLY A C 1
ATOM 696 O O . GLY A 1 88 ? 10.697 17.368 10.250 1.00 74.00 88 GLY A O 1
ATOM 697 N N . HIS A 1 89 ? 10.523 15.147 10.428 1.00 71.50 89 HIS A N 1
ATOM 698 C CA . HIS A 1 89 ? 9.185 15.096 9.839 1.00 71.50 89 HIS A CA 1
ATOM 699 C C . HIS A 1 89 ? 8.098 15.339 10.885 1.00 71.50 89 HIS A C 1
ATOM 701 O O . HIS A 1 89 ? 8.199 14.854 12.016 1.00 71.50 89 HIS A O 1
ATOM 707 N N . TYR A 1 90 ? 7.050 16.056 10.483 1.00 76.38 90 TYR A N 1
ATOM 708 C CA . TYR A 1 90 ? 5.911 16.385 11.333 1.00 76.38 90 TYR A CA 1
ATOM 709 C C . TYR A 1 90 ? 4.901 15.246 11.377 1.00 76.38 90 TYR A C 1
ATOM 711 O O . TYR A 1 90 ? 4.600 14.622 10.362 1.00 76.38 90 TYR A O 1
ATOM 719 N N . TYR A 1 91 ? 4.350 14.982 12.555 1.00 71.69 91 TYR A N 1
ATOM 720 C CA . TYR A 1 91 ? 3.348 13.943 12.739 1.00 71.69 91 TYR A CA 1
ATOM 721 C C . TYR A 1 91 ? 2.174 14.463 13.548 1.00 71.69 91 TYR A C 1
ATOM 723 O O . TYR A 1 91 ? 2.342 15.238 14.483 1.00 71.69 91 TYR A O 1
ATOM 731 N N . GLY A 1 92 ? 0.984 13.967 13.216 1.00 74.19 92 GLY A N 1
ATOM 732 C CA . GLY A 1 92 ? -0.188 14.172 14.051 1.00 74.19 92 GLY A CA 1
ATOM 733 C C . GLY A 1 92 ? -0.061 13.465 15.401 1.00 74.19 92 GLY A C 1
ATOM 734 O O . GLY A 1 92 ? 0.711 12.511 15.570 1.00 74.19 92 GLY A O 1
ATOM 735 N N . ALA A 1 93 ? -0.881 13.913 16.348 1.00 77.12 93 ALA A N 1
ATOM 736 C CA . ALA A 1 93 ? -0.950 13.335 17.678 1.00 77.12 93 ALA A CA 1
ATOM 737 C C . ALA A 1 93 ? -1.286 11.837 17.645 1.00 77.12 93 ALA A C 1
ATOM 739 O O . ALA A 1 93 ? -2.019 11.345 16.781 1.00 77.12 93 ALA A O 1
ATOM 740 N N . CYS A 1 94 ? -0.782 11.094 18.633 1.00 73.38 94 CYS A N 1
ATOM 741 C CA . CYS A 1 94 ? -1.055 9.664 18.715 1.00 73.38 94 CYS A CA 1
ATOM 742 C C . CYS A 1 94 ? -2.564 9.375 18.848 1.00 73.38 94 CYS A C 1
ATOM 744 O O . CYS A 1 94 ? -3.272 9.973 19.665 1.00 73.38 94 CYS A O 1
ATOM 746 N N . LEU A 1 95 ? -3.043 8.406 18.062 1.00 74.88 95 LEU A N 1
ATOM 747 C CA . LEU A 1 95 ? -4.472 8.119 17.903 1.00 74.88 95 LEU A CA 1
ATOM 748 C C . LEU A 1 95 ? -5.142 7.583 19.175 1.00 74.88 95 LEU A C 1
ATOM 750 O O . LEU A 1 95 ? -6.309 7.866 19.407 1.00 74.88 95 LEU 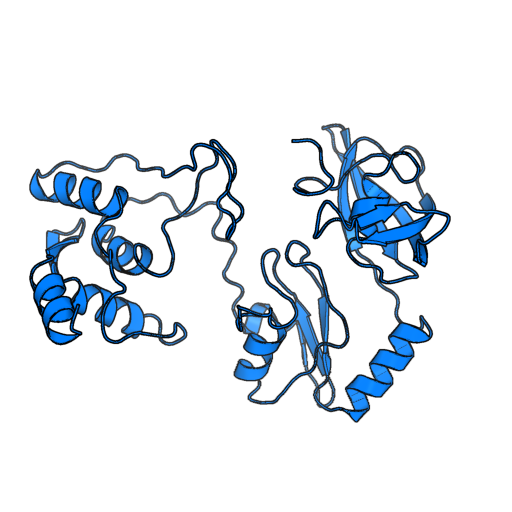A O 1
ATOM 754 N N . GLY A 1 96 ? -4.420 6.811 19.992 1.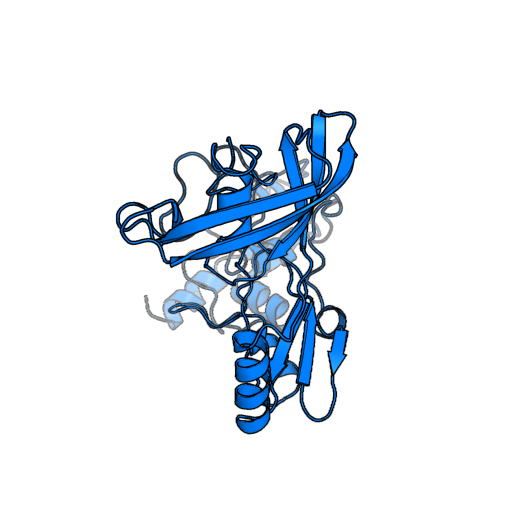00 72.44 96 GLY A N 1
ATOM 755 C CA . GLY A 1 96 ? -5.014 6.116 21.140 1.00 72.44 96 GLY A CA 1
ATOM 756 C C . GLY A 1 96 ? -5.008 6.890 22.461 1.00 72.44 96 GLY A C 1
ATOM 757 O O . GLY A 1 96 ? -5.809 6.583 23.336 1.00 72.44 96 GLY A O 1
ATOM 758 N N . LYS A 1 97 ? -4.102 7.864 22.639 1.00 86.00 97 LYS A N 1
ATOM 759 C CA . LYS A 1 97 ? -3.961 8.605 23.912 1.00 86.00 97 LYS A CA 1
ATOM 760 C C . LYS A 1 97 ? -4.233 10.090 23.753 1.00 86.00 97 LYS A C 1
ATOM 762 O O . LYS A 1 97 ? -5.010 10.656 24.508 1.00 86.00 97 LYS A O 1
ATOM 767 N N . CYS A 1 98 ? -3.578 10.725 22.784 1.00 87.38 98 CYS A N 1
ATOM 768 C CA . CYS A 1 98 ? -3.565 12.181 22.688 1.00 87.38 98 CYS A CA 1
ATOM 769 C C . CYS A 1 98 ? -4.690 12.694 21.773 1.00 87.38 98 CYS A C 1
ATOM 771 O O . CYS A 1 98 ? -5.210 13.769 22.041 1.00 87.38 98 CYS A O 1
ATOM 773 N N . ARG A 1 99 ? -5.187 11.897 20.811 1.00 86.06 99 ARG A N 1
ATOM 774 C CA . ARG A 1 99 ? -6.365 12.257 19.999 1.00 86.06 99 ARG A CA 1
ATOM 775 C C . ARG A 1 99 ? -7.637 12.528 20.828 1.00 86.06 99 ARG A C 1
ATOM 777 O O . ARG A 1 99 ? -8.161 13.622 20.658 1.00 86.06 99 ARG A O 1
ATOM 784 N N . PRO A 1 100 ? -8.102 11.659 21.755 1.00 89.25 100 PRO A N 1
ATOM 785 C CA . PRO A 1 100 ? -9.285 11.969 22.572 1.00 89.25 100 PRO A CA 1
ATOM 786 C C . PRO A 1 100 ? -9.136 13.268 23.374 1.00 89.25 100 PRO A C 1
ATOM 788 O O . PRO A 1 100 ? -10.050 14.085 23.432 1.00 89.25 100 PRO A O 1
ATOM 791 N N . ILE A 1 101 ? -7.944 13.485 23.936 1.00 93.31 101 ILE A N 1
ATOM 792 C CA . ILE A 1 101 ? -7.621 14.667 24.742 1.00 93.31 101 ILE A CA 1
ATOM 793 C C . ILE A 1 101 ? -7.636 15.931 23.885 1.00 93.31 101 ILE A C 1
ATOM 795 O O . ILE A 1 101 ? -8.313 16.897 24.219 1.00 93.31 101 ILE A O 1
ATOM 799 N N . LEU A 1 102 ? -6.925 15.925 22.758 1.00 92.00 102 LEU A N 1
ATOM 800 C CA . LEU A 1 102 ? -6.826 17.086 21.877 1.00 92.00 102 LEU A CA 1
ATOM 801 C C . LEU A 1 102 ? -8.158 17.416 21.201 1.00 92.00 102 LEU A C 1
ATOM 803 O O . LEU A 1 102 ? -8.457 18.593 21.035 1.00 92.00 102 LEU A O 1
ATOM 807 N N . SER A 1 103 ? -8.994 16.417 20.895 1.00 90.06 103 SER A N 1
ATOM 808 C CA . SER A 1 103 ? -10.361 16.649 20.412 1.00 90.06 103 SER A CA 1
ATOM 809 C C . SER A 1 103 ? -11.214 17.441 21.407 1.00 90.06 103 SER A C 1
ATOM 811 O O . SER A 1 103 ? -12.060 18.219 20.983 1.00 90.06 103 SER A O 1
ATOM 813 N N . HIS A 1 104 ? -10.987 17.289 22.718 1.00 94.38 104 HIS A N 1
ATOM 814 C CA . HIS A 1 104 ? -11.613 18.138 23.738 1.00 94.38 104 HIS A CA 1
ATOM 815 C C . HIS A 1 104 ? -10.929 19.503 23.836 1.00 94.38 104 HIS A C 1
ATOM 817 O O . HIS A 1 104 ? -11.610 20.528 23.812 1.00 94.38 104 HIS A O 1
ATOM 823 N N . MET A 1 105 ? -9.598 19.505 23.959 1.00 95.00 105 MET A N 1
ATOM 824 C CA . MET A 1 105 ? -8.805 20.699 24.266 1.00 95.00 105 MET A CA 1
ATOM 825 C C . MET A 1 105 ? -8.855 21.757 23.161 1.00 95.00 105 MET A C 1
ATOM 827 O O . MET A 1 105 ? -8.864 22.949 23.447 1.00 95.00 105 MET A O 1
ATOM 831 N N . LEU A 1 106 ? -8.905 21.333 21.901 1.00 92.19 106 LEU A N 1
ATOM 832 C CA . LEU A 1 106 ? -8.850 22.230 20.750 1.00 92.19 106 LEU A CA 1
ATOM 833 C C . LEU A 1 106 ? -10.221 22.800 20.340 1.00 92.19 106 LEU A C 1
ATOM 835 O O . LEU A 1 106 ? -10.303 23.548 19.371 1.00 92.19 106 LEU A O 1
ATOM 839 N N . ARG A 1 107 ? -11.304 22.497 21.068 1.00 90.88 107 ARG A N 1
ATOM 840 C CA . ARG A 1 107 ? -12.611 23.128 20.814 1.00 90.88 107 ARG A CA 1
ATOM 841 C C . ARG A 1 107 ? -12.533 24.636 21.044 1.00 90.88 107 ARG A C 1
ATOM 843 O O . ARG A 1 107 ? -11.952 25.072 22.039 1.00 90.88 107 ARG A O 1
ATOM 850 N N . GLY A 1 108 ? -13.080 25.400 20.100 1.00 86.69 108 GLY A N 1
ATOM 851 C CA . GLY A 1 108 ? -13.010 26.864 20.052 1.00 86.69 108 GLY A CA 1
ATOM 852 C C . GLY A 1 108 ? -11.624 27.446 19.765 1.00 86.69 108 GLY A C 1
ATOM 853 O O . GLY A 1 108 ? -11.460 28.663 19.818 1.00 86.69 108 GLY A O 1
ATOM 854 N N . VAL A 1 109 ? -10.625 26.612 19.461 1.00 89.44 109 VAL A N 1
ATOM 855 C CA . VAL A 1 109 ? -9.330 27.076 18.953 1.00 89.44 109 VAL A CA 1
ATOM 856 C C . VAL A 1 109 ? -9.429 27.189 17.434 1.00 89.44 109 VAL A C 1
ATOM 858 O O . VAL A 1 109 ? -9.987 26.312 16.780 1.00 89.44 109 VAL A O 1
ATOM 861 N N . ASP A 1 110 ? -8.893 28.273 16.878 1.00 85.62 110 ASP A N 1
ATOM 862 C CA . ASP A 1 110 ? -8.732 28.422 15.433 1.00 85.62 110 ASP A CA 1
ATOM 863 C C . ASP A 1 110 ? -7.609 27.487 14.968 1.00 85.62 110 ASP A C 1
ATOM 865 O O . ASP A 1 110 ? -6.459 27.627 15.388 1.00 85.62 110 ASP A O 1
ATOM 869 N N . ILE A 1 111 ? -7.964 26.477 14.180 1.00 80.62 111 ILE A N 1
ATOM 870 C CA . ILE A 1 111 ? -7.050 25.433 13.719 1.00 80.62 111 ILE A CA 1
ATOM 871 C C . ILE A 1 111 ? -7.095 25.460 12.205 1.00 80.62 111 ILE A C 1
ATOM 873 O O . ILE A 1 111 ? -8.176 25.413 11.613 1.00 80.62 111 ILE A O 1
ATOM 877 N N . GLU A 1 112 ? -5.923 25.482 11.576 1.00 69.81 112 GLU A N 1
ATOM 878 C CA . GLU A 1 112 ? -5.854 25.330 10.131 1.00 69.81 112 GLU A CA 1
ATOM 879 C C . GLU A 1 112 ? -6.546 24.023 9.712 1.00 69.81 112 GLU A C 1
ATOM 881 O O . GLU A 1 112 ? -6.276 22.963 10.295 1.00 69.81 112 GLU A O 1
ATOM 886 N N . PRO A 1 113 ? -7.435 24.058 8.703 1.00 56.94 113 PRO A N 1
ATOM 887 C CA . PRO A 1 113 ? -8.011 22.839 8.166 1.00 56.94 113 PRO A CA 1
ATOM 888 C C . PRO A 1 113 ? -6.864 21.938 7.707 1.00 56.94 113 PRO A C 1
ATOM 890 O O . PRO A 1 113 ? -5.996 22.365 6.945 1.00 56.94 113 PRO A O 1
ATOM 893 N N . GLN A 1 114 ? -6.834 20.700 8.203 1.00 54.59 114 GLN A N 1
ATOM 894 C CA . GLN A 1 114 ? -5.749 19.763 7.926 1.00 54.59 114 GLN A CA 1
ATOM 895 C C . GLN A 1 114 ? -5.605 19.566 6.408 1.00 54.59 114 GLN A C 1
ATOM 897 O O . GLN A 1 114 ? -6.381 18.840 5.789 1.00 54.59 114 GLN A O 1
ATOM 902 N N . GLN A 1 115 ? -4.577 20.172 5.801 1.00 40.19 115 GLN A N 1
ATOM 903 C CA . GLN A 1 115 ? -4.310 20.091 4.353 1.00 40.19 115 GLN A CA 1
ATOM 904 C C . GLN A 1 115 ? -3.953 18.668 3.878 1.00 40.19 115 GLN A C 1
ATOM 906 O O . GLN A 1 115 ? -3.873 18.401 2.682 1.00 40.19 115 GLN A O 1
ATOM 911 N N . HIS A 1 116 ? -3.792 17.730 4.814 1.00 42.25 116 HIS A N 1
ATOM 912 C CA . HIS A 1 116 ? -3.566 16.313 4.565 1.00 42.25 116 HIS A CA 1
ATOM 913 C C . HIS A 1 116 ? -4.341 15.425 5.548 1.00 42.25 116 HIS A C 1
ATOM 915 O O . HIS A 1 116 ? -3.825 14.401 6.001 1.00 42.25 116 HIS A O 1
ATOM 921 N N . GLU A 1 117 ? -5.608 15.733 5.839 1.00 38.47 117 GLU A N 1
ATOM 922 C CA . GLU A 1 117 ? -6.514 14.617 6.107 1.00 38.47 117 GLU A CA 1
ATOM 923 C C . GLU A 1 117 ? -6.599 13.819 4.808 1.00 38.47 117 GLU A C 1
ATOM 925 O O . GLU A 1 117 ? -7.339 14.146 3.880 1.00 38.47 117 GLU A O 1
ATOM 930 N N . LYS A 1 118 ? -5.816 12.734 4.720 1.00 40.34 118 LYS A N 1
ATOM 931 C CA . LYS A 1 118 ? -6.274 11.584 3.948 1.00 40.34 118 LYS A CA 1
ATOM 932 C C . LYS A 1 118 ? -7.695 11.370 4.439 1.00 40.34 118 LYS A C 1
ATOM 934 O O . LYS A 1 118 ? -7.848 10.970 5.593 1.00 40.34 118 LYS A O 1
ATOM 939 N N . ARG A 1 119 ? -8.694 11.687 3.603 1.00 35.25 119 ARG A N 1
ATOM 940 C CA . ARG A 1 119 ? -10.082 11.267 3.799 1.00 35.25 119 ARG A CA 1
ATOM 941 C C . ARG A 1 119 ? -9.972 9.862 4.371 1.00 35.25 119 ARG A C 1
ATOM 943 O O . ARG A 1 119 ? -9.388 8.994 3.711 1.00 35.25 119 ARG A O 1
ATOM 950 N N . VAL A 1 120 ? -10.367 9.674 5.632 1.00 42.84 120 VAL A N 1
ATOM 951 C CA . VAL A 1 120 ? -10.526 8.324 6.163 1.00 42.84 120 VAL A CA 1
ATOM 952 C C . VAL A 1 120 ? -11.598 7.782 5.251 1.00 42.84 120 VAL A C 1
ATOM 954 O O . VAL A 1 120 ? -12.741 8.215 5.367 1.00 42.84 120 VAL A O 1
ATOM 957 N N . ALA A 1 121 ? -11.188 7.024 4.229 1.00 45.09 121 ALA A N 1
ATOM 958 C CA . ALA A 1 121 ? -12.121 6.504 3.255 1.00 45.09 121 ALA A CA 1
ATOM 959 C C . ALA A 1 121 ? -13.206 5.840 4.090 1.00 45.09 121 ALA A C 1
ATOM 961 O O . ALA A 1 121 ? -12.903 5.025 4.968 1.00 45.09 121 ALA A O 1
ATOM 962 N N . THR A 1 122 ? -14.436 6.307 3.928 1.00 52.34 122 THR A N 1
ATOM 963 C CA . THR A 1 122 ? -15.547 5.610 4.553 1.00 52.34 122 THR A CA 1
ATOM 964 C C . THR A 1 122 ? -15.582 4.213 3.938 1.00 52.34 122 THR A C 1
ATOM 966 O O . THR A 1 122 ? -15.043 3.988 2.848 1.00 52.34 122 THR A O 1
ATOM 969 N N . THR A 1 123 ? -16.138 3.234 4.640 1.00 57.47 123 THR A N 1
ATOM 970 C CA . THR A 1 123 ? -16.290 1.887 4.082 1.00 57.47 123 THR A CA 1
ATOM 971 C C . THR A 1 123 ? -17.032 1.919 2.741 1.00 57.47 123 THR A C 1
ATOM 973 O O . THR A 1 123 ? -16.633 1.204 1.822 1.00 57.47 123 THR A O 1
ATOM 976 N N . ASP A 1 124 ? -17.980 2.848 2.581 1.00 57.41 124 ASP A N 1
ATOM 977 C CA . ASP A 1 124 ? -18.652 3.147 1.311 1.00 57.41 124 ASP A CA 1
ATOM 978 C C . ASP A 1 124 ? -17.691 3.639 0.214 1.00 57.41 124 ASP A C 1
ATOM 980 O O . ASP A 1 124 ? -17.742 3.143 -0.909 1.00 57.41 124 ASP A O 1
ATOM 984 N N . ASP A 1 125 ? -16.752 4.546 0.517 1.00 67.62 125 ASP A N 1
ATOM 985 C CA . ASP A 1 125 ? -15.746 5.005 -0.460 1.00 67.62 125 ASP A CA 1
ATOM 986 C C . ASP A 1 125 ? -14.766 3.889 -0.876 1.00 67.62 125 ASP A C 1
ATOM 988 O O . ASP A 1 125 ? -14.114 3.971 -1.925 1.00 67.62 125 ASP A O 1
ATOM 992 N N . MET A 1 126 ? -14.600 2.862 -0.035 1.00 82.31 126 MET A N 1
ATOM 993 C CA . MET A 1 126 ? -13.703 1.745 -0.317 1.00 82.31 126 MET A CA 1
ATOM 994 C C . MET A 1 126 ? -14.340 0.684 -1.208 1.00 82.31 126 MET A C 1
ATOM 996 O O . MET A 1 126 ? -13.584 -0.044 -1.839 1.00 82.31 126 MET A O 1
ATOM 1000 N N . ILE A 1 127 ? -15.664 0.549 -1.290 1.00 88.50 127 ILE A N 1
ATOM 1001 C CA . ILE A 1 127 ? -16.302 -0.494 -2.107 1.00 88.50 127 ILE A CA 1
ATOM 1002 C C . ILE A 1 127 ? -16.582 0.057 -3.506 1.00 88.50 127 ILE A C 1
ATOM 1004 O O . ILE A 1 127 ? -17.456 0.888 -3.712 1.00 88.50 127 ILE A O 1
ATOM 1008 N N . LEU A 1 128 ? -15.846 -0.444 -4.498 1.00 91.00 128 LEU A N 1
ATOM 1009 C CA . LEU A 1 128 ? -16.047 -0.083 -5.904 1.00 91.00 128 LEU A CA 1
ATOM 1010 C C . LEU A 1 128 ? -17.159 -0.907 -6.557 1.00 91.00 128 LEU A C 1
ATOM 1012 O O . LEU A 1 128 ? -17.826 -0.436 -7.473 1.00 91.00 128 LEU A O 1
ATOM 1016 N N . TYR A 1 129 ? -17.309 -2.161 -6.130 1.00 92.56 129 TYR A N 1
ATOM 1017 C CA . TYR A 1 129 ? -18.288 -3.099 -6.669 1.00 92.56 129 TYR A CA 1
ATOM 1018 C C . TYR A 1 129 ? -18.532 -4.240 -5.680 1.00 92.56 129 TYR A C 1
ATOM 1020 O O . TYR A 1 129 ? -17.604 -4.686 -5.003 1.00 92.56 129 TYR A O 1
ATOM 1028 N N . ALA A 1 130 ? -19.758 -4.753 -5.623 1.00 93.81 130 ALA A N 1
ATOM 1029 C CA . ALA A 1 130 ? -20.099 -5.944 -4.857 1.00 93.81 130 ALA A CA 1
ATOM 1030 C C . ALA A 1 130 ? -21.259 -6.699 -5.518 1.00 93.81 130 ALA A C 1
ATOM 1032 O O . ALA A 1 130 ? -22.266 -6.095 -5.880 1.00 93.81 130 ALA A O 1
ATOM 1033 N N . ASP A 1 131 ? -21.141 -8.022 -5.621 1.00 95.00 131 ASP A N 1
ATOM 1034 C CA . ASP A 1 131 ? -22.208 -8.915 -6.091 1.00 95.00 131 ASP A CA 1
ATOM 1035 C C . ASP A 1 131 ? -22.330 -10.157 -5.195 1.00 95.00 131 ASP A C 1
ATOM 1037 O O . ASP A 1 131 ? -21.840 -10.171 -4.065 1.00 95.00 131 ASP A O 1
ATOM 1041 N N . SER A 1 132 ? -23.015 -11.210 -5.645 1.00 94.25 132 SER A N 1
ATOM 1042 C CA . SER A 1 132 ? -23.170 -12.456 -4.880 1.00 94.25 132 SER A CA 1
ATOM 1043 C C . SER A 1 132 ? -21.864 -13.235 -4.664 1.00 94.25 132 SER A C 1
ATOM 1045 O O . SER A 1 132 ? -21.811 -14.092 -3.785 1.00 94.25 132 SER A O 1
ATOM 1047 N N . TRP A 1 133 ? -20.810 -12.951 -5.428 1.00 95.69 133 TRP A N 1
ATOM 1048 C CA . TRP A 1 133 ? -19.577 -13.735 -5.488 1.00 95.69 133 TRP A CA 1
ATOM 1049 C C . TRP A 1 133 ? -18.364 -12.982 -4.940 1.00 95.69 133 TRP A C 1
ATOM 1051 O O . TRP A 1 133 ? -17.543 -13.575 -4.231 1.00 95.69 133 TRP A O 1
ATOM 1061 N N . ILE A 1 134 ? -18.243 -11.689 -5.247 1.00 97.19 134 ILE A N 1
ATOM 1062 C CA . ILE A 1 134 ? -17.058 -10.881 -4.954 1.00 97.19 134 ILE A CA 1
ATOM 1063 C C . ILE A 1 134 ? -17.396 -9.500 -4.389 1.00 97.19 134 ILE A C 1
ATOM 1065 O O . ILE A 1 134 ? -18.506 -8.983 -4.518 1.00 97.19 134 ILE A O 1
ATOM 1069 N N . VAL A 1 135 ? -16.383 -8.892 -3.777 1.00 96.56 135 VAL A N 1
ATOM 1070 C CA . VAL A 1 135 ? -16.306 -7.461 -3.480 1.00 96.56 135 VAL A CA 1
ATOM 1071 C C . VAL A 1 135 ? -15.003 -6.931 -4.070 1.00 96.56 135 VAL A C 1
ATOM 1073 O O . VAL A 1 135 ? -13.937 -7.509 -3.858 1.00 96.56 135 VAL A O 1
ATOM 1076 N N . VAL A 1 136 ? -15.077 -5.833 -4.812 1.00 96.75 136 VAL A N 1
ATOM 1077 C CA . VAL A 1 136 ? -13.921 -5.109 -5.338 1.00 96.75 136 VAL A CA 1
ATOM 1078 C C . VAL A 1 136 ? -13.766 -3.843 -4.519 1.00 96.75 136 VAL A C 1
ATOM 1080 O O . VAL A 1 136 ? -14.669 -3.009 -4.483 1.00 96.75 136 VAL A O 1
ATOM 1083 N N . ALA A 1 137 ? -12.619 -3.702 -3.865 1.00 94.06 137 ALA A N 1
ATOM 1084 C CA . ALA A 1 137 ? -12.349 -2.601 -2.961 1.00 94.06 137 ALA A CA 1
ATOM 1085 C C . ALA A 1 137 ? -11.179 -1.727 -3.437 1.00 94.06 137 ALA A C 1
ATOM 1087 O O . ALA A 1 137 ? -10.203 -2.228 -3.992 1.00 94.06 137 ALA A O 1
ATOM 1088 N N . ASN A 1 138 ? -11.253 -0.423 -3.189 1.00 93.81 138 ASN A N 1
ATOM 1089 C CA . ASN A 1 138 ? -10.181 0.542 -3.383 1.00 93.81 138 ASN A CA 1
ATOM 1090 C C . ASN A 1 138 ? -9.408 0.737 -2.075 1.00 93.81 138 ASN A C 1
ATOM 1092 O O . ASN A 1 138 ? -9.794 1.513 -1.201 1.00 93.81 138 ASN A O 1
ATOM 1096 N N . LYS A 1 139 ? -8.294 0.023 -1.931 1.00 92.88 139 LYS A N 1
ATOM 1097 C CA . LYS A 1 139 ? -7.452 0.091 -0.742 1.00 92.88 139 LYS A CA 1
ATOM 1098 C C . LYS A 1 139 ? -6.727 1.439 -0.663 1.00 92.88 139 LYS A C 1
ATOM 1100 O O . LYS A 1 139 ? -5.977 1.771 -1.586 1.00 92.88 139 LYS A O 1
ATOM 1105 N N . PRO A 1 140 ? -6.801 2.173 0.459 1.00 85.75 140 PRO A N 1
ATOM 1106 C CA . PRO A 1 140 ? -5.966 3.351 0.656 1.00 85.75 140 PRO A CA 1
ATOM 1107 C C . PRO A 1 140 ? -4.487 2.984 0.883 1.00 85.75 140 PRO A C 1
ATOM 1109 O O . PRO A 1 140 ? -4.132 1.881 1.321 1.00 85.75 140 PRO A O 1
ATOM 1112 N N . ALA A 1 141 ? -3.595 3.936 0.604 1.00 83.81 141 ALA A N 1
ATOM 1113 C CA . ALA A 1 141 ? -2.172 3.826 0.923 1.00 83.81 141 ALA A CA 1
ATOM 1114 C C . ALA A 1 141 ? -1.935 3.992 2.435 1.00 83.81 141 ALA A C 1
ATOM 1116 O O . ALA A 1 141 ? -2.411 4.953 3.046 1.00 83.81 141 ALA A O 1
ATOM 1117 N N . GLY A 1 142 ? -1.140 3.099 3.024 1.00 82.50 142 GLY A N 1
ATOM 1118 C CA . GLY A 1 142 ? -0.873 3.018 4.466 1.00 82.50 142 GLY A CA 1
ATOM 1119 C C . GLY A 1 142 ? -1.681 1.938 5.195 1.00 82.50 142 GLY A C 1
ATOM 1120 O O . GLY A 1 142 ? -1.531 1.789 6.401 1.00 82.50 142 GLY A O 1
ATOM 1121 N N . MET A 1 143 ? -2.512 1.173 4.480 1.00 83.19 143 MET A N 1
ATOM 1122 C CA . MET A 1 143 ? -3.353 0.109 5.039 1.00 83.19 143 MET A CA 1
ATOM 1123 C C . MET A 1 143 ? -2.889 -1.275 4.569 1.00 83.19 143 MET A C 1
ATOM 1125 O O . MET A 1 143 ? -2.552 -1.461 3.396 1.00 83.19 143 MET A O 1
ATOM 1129 N N . LEU A 1 144 ? -2.899 -2.265 5.466 1.00 86.69 144 LEU A N 1
ATOM 1130 C CA . LEU A 1 144 ? -2.656 -3.664 5.110 1.00 86.69 144 LEU A CA 1
ATOM 1131 C C . LEU A 1 144 ? -3.838 -4.249 4.327 1.00 86.69 144 LEU A C 1
ATOM 1133 O O . LEU A 1 144 ? -4.992 -3.971 4.632 1.00 86.69 144 LEU A O 1
ATOM 1137 N N . THR A 1 145 ? -3.557 -5.101 3.338 1.00 91.50 145 THR A N 1
ATOM 1138 C CA . THR A 1 145 ? -4.628 -5.798 2.601 1.00 91.50 145 THR A CA 1
ATOM 1139 C C . THR A 1 145 ? -5.273 -6.903 3.443 1.00 91.50 145 THR A C 1
ATOM 1141 O O . THR A 1 145 ? -6.491 -7.046 3.454 1.00 91.50 145 THR A O 1
ATOM 1144 N N . VAL A 1 146 ? -4.444 -7.660 4.162 1.00 91.00 146 VAL A N 1
ATOM 1145 C CA . VAL A 1 146 ? -4.837 -8.775 5.035 1.00 91.00 146 VAL A CA 1
ATOM 1146 C C . VAL A 1 146 ? -4.297 -8.534 6.447 1.00 91.00 146 VAL A C 1
ATOM 1148 O O . VAL A 1 146 ? -3.313 -7.795 6.572 1.00 91.00 146 VAL A O 1
ATOM 1151 N N . PRO A 1 147 ? -4.879 -9.151 7.490 1.00 82.75 147 PRO A N 1
ATOM 1152 C CA . PRO A 1 147 ? -4.404 -8.997 8.861 1.00 82.75 147 PRO A CA 1
ATOM 1153 C C . PRO A 1 147 ? -2.913 -9.314 8.996 1.00 82.75 147 PRO A C 1
ATOM 1155 O O . PRO A 1 147 ? -2.399 -10.285 8.430 1.00 82.75 147 PRO A O 1
ATOM 1158 N N . GLY A 1 148 ? -2.201 -8.461 9.728 1.00 73.06 148 GLY A N 1
ATOM 1159 C CA . GLY A 1 148 ? -0.817 -8.708 10.110 1.00 73.06 148 GLY A CA 1
ATOM 1160 C C . GLY A 1 148 ? -0.744 -9.642 11.318 1.00 73.06 148 GLY A C 1
ATOM 1161 O O . GLY A 1 148 ? -1.735 -9.882 11.992 1.00 73.06 148 GLY A O 1
ATOM 1162 N N . ARG A 1 149 ? 0.459 -10.120 11.666 1.00 63.22 149 ARG A N 1
ATOM 1163 C CA . ARG A 1 149 ? 0.652 -10.973 12.862 1.00 63.22 149 ARG A CA 1
ATOM 1164 C C . ARG A 1 149 ? 0.260 -10.300 14.186 1.00 63.22 149 ARG A C 1
ATOM 1166 O O . ARG A 1 149 ? 0.042 -10.998 15.164 1.00 63.22 149 ARG A O 1
ATOM 1173 N N . LEU A 1 150 ? 0.270 -8.967 14.226 1.00 48.53 150 LEU A N 1
ATOM 1174 C CA . LEU A 1 150 ? 0.070 -8.152 15.432 1.00 48.53 150 LEU A CA 1
ATOM 1175 C C . LEU A 1 150 ? -1.032 -7.092 15.246 1.00 48.53 150 LEU A C 1
ATOM 1177 O O . LEU A 1 150 ? -1.240 -6.268 16.132 1.00 48.53 150 LEU A O 1
ATOM 1181 N N . HIS A 1 151 ? -1.689 -7.067 14.081 1.00 55.75 151 HIS A N 1
ATOM 1182 C CA . HIS A 1 151 ? -2.652 -6.035 13.709 1.00 55.75 151 HIS A CA 1
ATOM 1183 C C . HIS A 1 151 ? -3.820 -6.657 12.951 1.00 55.75 151 HIS A C 1
ATOM 1185 O O . HIS A 1 151 ? -3.653 -7.090 11.809 1.00 55.75 151 HIS A O 1
ATOM 1191 N N . ASP A 1 152 ? -5.003 -6.609 13.554 1.00 61.69 152 ASP A N 1
ATOM 1192 C CA . ASP A 1 152 ? -6.237 -7.093 12.928 1.00 61.69 152 ASP A CA 1
ATOM 1193 C C . ASP A 1 152 ? -6.891 -6.049 12.018 1.00 61.69 152 ASP A C 1
ATOM 1195 O O . ASP A 1 152 ? -7.859 -6.351 11.326 1.00 61.69 152 ASP A O 1
ATOM 1199 N N . ASN A 1 153 ? -6.357 -4.824 11.966 1.00 74.56 153 ASN A N 1
ATOM 1200 C CA . ASN A 1 153 ? -6.925 -3.752 11.157 1.00 74.56 153 ASN A CA 1
ATOM 1201 C C . ASN A 1 153 ? -6.361 -3.780 9.722 1.00 74.56 153 ASN A C 1
ATOM 1203 O O . ASN A 1 153 ? -5.219 -3.384 9.473 1.00 74.56 153 ASN A O 1
ATOM 1207 N N . SER A 1 154 ? -7.153 -4.294 8.782 1.00 86.31 154 SER A N 1
ATOM 1208 C CA . SER A 1 154 ? -6.807 -4.481 7.371 1.00 86.31 154 SER A CA 1
ATOM 1209 C C . SER A 1 154 ? -8.031 -4.256 6.486 1.00 86.31 154 SER A C 1
ATOM 1211 O O . SER A 1 154 ? -9.160 -4.322 6.965 1.00 86.31 154 SER A O 1
ATOM 1213 N N . LEU A 1 155 ? -7.822 -4.058 5.184 1.00 90.25 155 LEU A N 1
ATOM 1214 C CA . LEU A 1 155 ? -8.922 -3.932 4.226 1.00 90.25 155 LEU A CA 1
ATOM 1215 C C . LEU A 1 155 ? -9.889 -5.120 4.319 1.00 90.25 155 LEU A C 1
ATOM 1217 O O . LEU A 1 155 ? -11.096 -4.926 4.390 1.00 90.25 155 LEU A O 1
ATOM 1221 N N . GLN A 1 156 ? -9.364 -6.349 4.352 1.00 93.06 156 GLN A N 1
ATOM 1222 C CA . GLN A 1 156 ? -10.196 -7.548 4.423 1.00 93.06 156 GLN A CA 1
ATOM 1223 C C . GLN A 1 156 ? -11.082 -7.558 5.673 1.00 93.06 156 GLN A C 1
ATOM 1225 O O . GLN A 1 156 ? -12.266 -7.869 5.568 1.00 93.06 156 GLN A O 1
ATOM 1230 N N . THR A 1 157 ? -10.529 -7.238 6.845 1.00 87.31 157 THR A N 1
ATOM 1231 C CA . THR A 1 157 ? -11.281 -7.256 8.108 1.00 87.31 157 THR A CA 1
ATOM 1232 C C . THR A 1 157 ? -12.326 -6.153 8.167 1.00 87.31 157 THR A C 1
ATOM 1234 O O . THR A 1 157 ? -13.466 -6.452 8.508 1.00 87.31 157 THR A O 1
ATOM 1237 N N . ILE A 1 158 ? -11.979 -4.932 7.747 1.00 85.19 158 ILE A N 1
ATOM 1238 C CA . ILE A 1 158 ? -12.910 -3.796 7.690 1.00 85.19 158 ILE A CA 1
ATOM 1239 C C . ILE A 1 158 ? -14.098 -4.120 6.770 1.00 85.19 158 ILE A C 1
ATOM 1241 O O . ILE A 1 158 ? -15.247 -4.038 7.189 1.00 85.19 158 ILE A O 1
ATOM 1245 N N . ILE A 1 159 ? -13.836 -4.556 5.533 1.00 87.50 159 ILE A N 1
ATOM 1246 C CA . ILE A 1 159 ? -14.904 -4.820 4.556 1.00 87.50 159 ILE A CA 1
ATOM 1247 C C . ILE A 1 159 ? -15.727 -6.062 4.932 1.00 87.50 159 ILE A C 1
ATOM 1249 O O . ILE A 1 159 ? -16.932 -6.090 4.702 1.00 87.50 159 ILE A O 1
ATOM 1253 N N . SER A 1 160 ? -15.113 -7.084 5.541 1.00 88.06 160 SER A N 1
ATOM 1254 C CA . SER A 1 160 ? -15.865 -8.251 6.035 1.00 88.06 160 SER A CA 1
ATOM 1255 C C . SER A 1 160 ? -16.843 -7.870 7.148 1.00 88.06 160 SER A C 1
ATOM 1257 O O . SER A 1 160 ? -17.951 -8.401 7.193 1.00 88.06 160 SER A O 1
ATOM 1259 N N . GLN A 1 161 ? -16.440 -6.961 8.045 1.00 83.06 161 GLN A N 1
ATOM 1260 C CA . GLN A 1 161 ? -17.300 -6.456 9.116 1.00 83.06 161 GLN A CA 1
ATOM 1261 C C . GLN A 1 161 ? -18.457 -5.627 8.555 1.00 83.06 161 GLN A C 1
ATOM 1263 O O . GLN A 1 161 ? -19.594 -5.865 8.945 1.00 83.06 161 GLN A O 1
ATOM 1268 N N . GLU A 1 162 ? -18.180 -4.736 7.601 1.00 81.56 162 GLU A N 1
ATOM 1269 C CA . GLU A 1 162 ? -19.198 -3.911 6.936 1.00 81.56 162 GLU A CA 1
ATOM 1270 C C . GLU A 1 162 ? -20.253 -4.758 6.207 1.00 81.56 162 GLU A C 1
ATOM 1272 O O . GLU A 1 162 ? -21.451 -4.562 6.371 1.00 81.56 162 GLU A O 1
ATOM 1277 N N . ILE A 1 163 ? -19.815 -5.752 5.427 1.00 82.38 163 ILE A N 1
ATOM 1278 C CA . ILE A 1 163 ? -20.715 -6.634 4.667 1.00 82.38 163 ILE A CA 1
ATOM 1279 C C . ILE A 1 163 ? -21.412 -7.669 5.571 1.00 82.38 163 ILE A C 1
ATOM 1281 O O . ILE A 1 163 ? -22.384 -8.300 5.155 1.00 82.38 163 ILE A O 1
ATOM 1285 N N . GLY A 1 164 ? -20.920 -7.882 6.795 1.00 83.38 164 GLY A N 1
ATOM 1286 C CA . GLY A 1 164 ? -21.439 -8.902 7.707 1.00 83.38 164 GLY A CA 1
ATOM 1287 C C . GLY A 1 164 ? -21.172 -10.341 7.245 1.00 83.38 164 GLY A C 1
ATOM 1288 O O . GLY A 1 164 ? -21.906 -11.254 7.619 1.00 83.38 164 GLY A O 1
ATOM 1289 N N . ALA A 1 165 ? -20.140 -10.564 6.425 1.00 84.62 165 ALA A N 1
ATOM 1290 C CA . ALA A 1 165 ? -19.777 -11.884 5.911 1.00 84.62 165 ALA A CA 1
ATOM 1291 C C . ALA A 1 165 ? -18.251 -12.061 5.843 1.00 84.62 165 ALA A C 1
ATOM 1293 O O . ALA A 1 165 ? -17.534 -11.100 5.555 1.00 84.62 165 ALA A O 1
ATOM 1294 N N . PRO A 1 166 ? -17.722 -13.278 6.068 1.00 89.44 166 PRO A N 1
ATOM 1295 C CA . PRO A 1 166 ? -16.291 -13.524 5.967 1.00 89.44 166 PRO A CA 1
ATOM 1296 C C . PRO A 1 166 ? -15.832 -13.413 4.510 1.00 89.44 166 PRO A C 1
ATOM 1298 O O . PRO A 1 166 ? -16.281 -14.168 3.649 1.00 89.44 166 PRO A O 1
ATOM 1301 N N . LEU A 1 167 ? -14.899 -12.500 4.240 1.00 94.25 167 LEU A N 1
ATOM 1302 C CA . LEU A 1 167 ? -14.294 -12.343 2.921 1.00 94.25 167 LEU A CA 1
ATOM 1303 C C . LEU A 1 167 ? -12.842 -12.825 2.910 1.00 94.25 167 LEU A C 1
ATOM 1305 O O . LEU A 1 167 ? -12.114 -12.696 3.897 1.00 94.25 167 LEU A O 1
ATOM 1309 N N . LYS A 1 168 ? -12.388 -13.331 1.759 1.00 96.31 168 LYS A N 1
ATOM 1310 C CA . LYS A 1 168 ? -10.993 -13.742 1.536 1.00 96.31 168 LYS A CA 1
ATOM 1311 C C . LYS A 1 168 ? -10.346 -12.898 0.448 1.00 96.31 168 LYS A C 1
ATOM 1313 O O . LYS A 1 168 ? -10.796 -12.917 -0.696 1.00 96.31 168 LYS A O 1
ATOM 1318 N N . ALA A 1 169 ? -9.267 -12.190 0.777 1.00 96.69 169 ALA A N 1
ATOM 1319 C CA . ALA A 1 169 ? -8.507 -11.441 -0.217 1.00 96.69 169 ALA A CA 1
ATOM 1320 C C . ALA A 1 169 ? -7.835 -12.386 -1.217 1.00 96.69 169 ALA A C 1
ATOM 1322 O O . ALA A 1 169 ? -6.983 -13.196 -0.851 1.00 96.69 169 ALA A O 1
ATOM 1323 N N . VAL A 1 170 ? -8.211 -12.270 -2.490 1.00 96.62 170 VAL A N 1
ATOM 1324 C CA . VAL A 1 170 ? -7.687 -13.112 -3.574 1.00 96.62 170 VAL A CA 1
ATOM 1325 C C . VAL A 1 170 ? -6.241 -12.736 -3.896 1.00 96.62 170 VAL A C 1
ATOM 1327 O O . VAL A 1 170 ? -5.398 -13.585 -4.166 1.00 96.62 170 VAL A O 1
ATOM 1330 N N . HIS A 1 171 ? -5.909 -11.455 -3.808 1.00 94.38 171 HIS A N 1
ATOM 1331 C CA . HIS A 1 171 ? -4.543 -10.974 -3.941 1.00 94.38 171 HIS A CA 1
ATOM 1332 C C . HIS A 1 171 ? -4.277 -9.870 -2.923 1.00 94.38 171 HIS A C 1
ATOM 1334 O O . HIS A 1 171 ? -5.176 -9.394 -2.232 1.00 94.38 171 HIS A O 1
ATOM 1340 N N . ARG A 1 172 ? -3.009 -9.472 -2.819 1.00 93.44 172 ARG A N 1
ATOM 1341 C CA . ARG A 1 172 ? -2.565 -8.445 -1.878 1.00 93.44 172 ARG A CA 1
ATOM 1342 C C . ARG A 1 172 ? -1.831 -7.320 -2.581 1.00 93.44 172 ARG A C 1
ATOM 1344 O O . ARG A 1 172 ? -1.094 -7.556 -3.534 1.00 93.44 172 ARG A O 1
ATOM 1351 N N . LEU A 1 173 ? -1.995 -6.124 -2.037 1.00 93.75 173 LEU A N 1
ATOM 1352 C CA . LEU A 1 173 ? -1.147 -4.968 -2.292 1.00 93.75 173 LEU A CA 1
ATOM 1353 C C . LEU A 1 173 ? -0.234 -4.729 -1.086 1.00 93.75 173 LEU A C 1
ATOM 1355 O O . LEU A 1 173 ? -0.579 -5.088 0.050 1.00 93.75 173 LEU A O 1
ATOM 1359 N N . ASP A 1 174 ? 0.924 -4.117 -1.333 1.00 89.62 174 ASP A N 1
ATOM 1360 C CA . ASP A 1 174 ? 1.803 -3.645 -0.266 1.00 89.62 174 ASP A CA 1
ATOM 1361 C C . ASP A 1 174 ? 1.084 -2.586 0.584 1.00 89.62 174 ASP A C 1
ATOM 1363 O O . ASP A 1 174 ? 0.139 -1.928 0.140 1.00 89.62 174 ASP A O 1
ATOM 1367 N N . MET A 1 175 ? 1.544 -2.401 1.823 1.00 85.81 175 MET A N 1
ATOM 1368 C CA . MET A 1 175 ? 0.935 -1.442 2.750 1.00 85.81 175 MET A CA 1
ATOM 1369 C C . MET A 1 175 ? 0.903 -0.026 2.160 1.00 85.81 175 MET A C 1
ATOM 1371 O O . MET A 1 175 ? -0.123 0.647 2.228 1.00 85.81 175 MET A O 1
ATOM 1375 N N . SER A 1 176 ? 2.001 0.409 1.539 1.00 85.44 176 SER A N 1
ATOM 1376 C CA . SER A 1 176 ? 2.134 1.735 0.926 1.00 85.44 176 SER A CA 1
ATOM 1377 C C . SER A 1 176 ? 1.403 1.880 -0.413 1.00 85.44 176 SER A C 1
ATOM 1379 O O . SER A 1 176 ? 1.149 3.003 -0.833 1.00 85.44 176 SER A O 1
ATOM 1381 N N . THR A 1 177 ? 1.029 0.785 -1.075 1.00 91.25 177 THR A N 1
ATOM 1382 C CA . THR A 1 177 ? 0.359 0.816 -2.384 1.00 91.25 177 THR A CA 1
ATOM 1383 C C . THR A 1 177 ? -1.141 1.010 -2.212 1.00 91.25 177 THR A C 1
ATOM 1385 O O . THR A 1 177 ? -1.769 0.239 -1.493 1.00 91.25 177 THR A O 1
ATOM 1388 N N . SER A 1 178 ? -1.740 2.001 -2.868 1.00 92.38 178 SER A N 1
ATOM 1389 C CA . SER A 1 178 ? -3.199 2.117 -2.985 1.00 92.38 178 SER A CA 1
ATOM 1390 C C . SER A 1 178 ? -3.730 1.372 -4.212 1.00 92.38 178 SER A C 1
ATOM 1392 O O . SER A 1 178 ? -2.971 1.045 -5.126 1.00 92.38 178 SER A O 1
ATOM 1394 N N . GLY A 1 179 ? -5.038 1.127 -4.248 1.00 94.50 179 GLY A N 1
ATOM 1395 C CA . GLY A 1 179 ? -5.734 0.669 -5.445 1.00 94.50 179 GLY A CA 1
ATOM 1396 C C . GLY A 1 179 ? -6.573 -0.583 -5.239 1.00 94.50 179 GLY A C 1
ATOM 1397 O O . GLY A 1 179 ? -6.934 -0.951 -4.124 1.00 94.50 179 GLY A O 1
ATOM 1398 N N . ILE A 1 180 ? -6.898 -1.224 -6.356 1.00 96.81 180 ILE A N 1
ATOM 1399 C CA . ILE A 1 180 ? -7.944 -2.240 -6.445 1.00 96.81 180 ILE A CA 1
ATOM 1400 C C . ILE A 1 180 ? -7.505 -3.556 -5.791 1.00 96.81 180 ILE A C 1
ATOM 1402 O O . ILE A 1 180 ? -6.416 -4.060 -6.067 1.00 96.81 180 ILE A O 1
ATOM 1406 N N . VAL A 1 181 ? -8.376 -4.128 -4.957 1.00 97.00 181 VAL A N 1
ATOM 1407 C CA . VAL A 1 181 ? -8.248 -5.460 -4.355 1.00 97.00 181 VAL A CA 1
ATOM 1408 C C . VAL A 1 181 ? -9.553 -6.231 -4.524 1.00 97.00 181 VAL A C 1
ATOM 1410 O O . VAL A 1 181 ? -10.624 -5.705 -4.231 1.00 97.00 181 VAL A O 1
ATOM 1413 N N . ILE A 1 182 ? -9.460 -7.493 -4.942 1.00 97.69 182 ILE A N 1
ATOM 1414 C CA . ILE A 1 182 ? -10.607 -8.404 -5.043 1.00 97.69 182 ILE A CA 1
ATOM 1415 C C . ILE A 1 182 ? -10.700 -9.279 -3.787 1.00 97.69 182 ILE A C 1
ATOM 1417 O O . ILE A 1 182 ? -9.733 -9.942 -3.394 1.00 97.69 182 ILE A O 1
ATOM 1421 N N . LEU A 1 183 ? -11.885 -9.303 -3.184 1.00 97.50 183 LEU A N 1
ATOM 1422 C CA . LEU A 1 183 ? -12.258 -10.138 -2.049 1.00 97.50 183 LEU A CA 1
ATOM 1423 C C . LEU A 1 183 ? -13.335 -11.144 -2.488 1.00 97.50 183 LEU A C 1
ATOM 1425 O O . LEU A 1 183 ? -14.347 -10.758 -3.069 1.00 97.50 183 LEU A O 1
ATOM 1429 N N . ALA A 1 184 ? -13.139 -12.428 -2.205 1.00 97.88 184 ALA A N 1
ATOM 1430 C CA . ALA A 1 184 ? -14.101 -13.488 -2.504 1.00 97.88 184 ALA A CA 1
ATOM 1431 C C . ALA A 1 184 ? -15.045 -13.737 -1.318 1.00 97.88 184 ALA A C 1
ATOM 1433 O O . ALA A 1 184 ? -14.596 -13.748 -0.169 1.00 97.88 184 ALA A O 1
ATOM 1434 N N . LYS A 1 185 ? -16.330 -13.990 -1.606 1.00 96.06 185 LYS A N 1
ATOM 1435 C CA . LYS A 1 185 ? -17.372 -14.302 -0.608 1.00 96.06 185 LYS A CA 1
ATOM 1436 C C . LYS A 1 185 ? -17.465 -15.788 -0.239 1.00 96.06 185 LYS A C 1
ATOM 1438 O O . LYS A 1 185 ? -18.150 -16.138 0.715 1.00 96.06 185 LYS A O 1
ATOM 1443 N N . SER A 1 186 ? -16.805 -16.673 -0.990 1.00 96.06 186 SER A N 1
ATOM 1444 C CA . SER A 1 186 ? -16.784 -18.115 -0.718 1.00 96.06 186 SER A CA 1
ATOM 1445 C C . SER A 1 186 ? -15.460 -18.760 -1.120 1.00 96.06 186 SER A C 1
ATOM 1447 O O . SER A 1 186 ? -14.708 -18.225 -1.938 1.00 96.06 186 SER A O 1
ATOM 1449 N N . ASP A 1 187 ? -15.200 -19.948 -0.579 1.00 96.69 187 ASP A N 1
ATOM 1450 C CA . ASP A 1 187 ? -13.977 -20.710 -0.851 1.00 96.69 187 ASP A CA 1
ATOM 1451 C C . ASP A 1 187 ? -13.901 -21.210 -2.294 1.00 96.69 187 ASP A C 1
ATOM 1453 O O . ASP A 1 187 ? -12.821 -21.225 -2.882 1.00 96.69 187 ASP A O 1
ATOM 1457 N N . ALA A 1 188 ? -15.049 -21.544 -2.888 1.00 97.31 188 ALA A N 1
ATOM 1458 C CA . ALA A 1 188 ? -15.135 -21.926 -4.292 1.00 97.31 188 ALA A CA 1
ATOM 1459 C C . ALA A 1 188 ? -14.745 -20.758 -5.215 1.00 97.31 188 ALA A C 1
ATOM 1461 O O . ALA A 1 188 ? -13.916 -20.931 -6.108 1.00 97.31 188 ALA A O 1
ATOM 1462 N N . VAL A 1 189 ? -15.276 -19.555 -4.957 1.00 97.25 189 VAL A N 1
ATOM 1463 C CA . VAL A 1 189 ? -14.926 -18.343 -5.722 1.00 97.25 189 VAL A CA 1
ATOM 1464 C C . VAL A 1 189 ? -13.463 -17.970 -5.507 1.00 97.25 189 VAL A C 1
ATOM 1466 O O . VAL A 1 189 ? -12.761 -17.646 -6.461 1.00 97.25 189 VAL A O 1
ATOM 1469 N N . TYR A 1 190 ? -12.977 -18.055 -4.266 1.00 97.69 190 TYR A N 1
ATOM 1470 C CA . TYR A 1 190 ? -11.573 -17.813 -3.952 1.00 97.69 190 TYR A CA 1
ATOM 1471 C C . TYR A 1 190 ? -10.652 -18.740 -4.753 1.00 97.69 190 TYR A C 1
ATOM 1473 O O . TYR A 1 190 ? -9.711 -18.262 -5.381 1.00 97.69 190 TYR A O 1
ATOM 1481 N N . ALA A 1 191 ? -10.931 -20.047 -4.774 1.00 97.06 191 ALA A N 1
ATOM 1482 C CA . ALA A 1 191 ? -10.132 -21.022 -5.509 1.00 97.06 191 ALA A CA 1
ATOM 1483 C C . ALA A 1 191 ? -10.158 -20.778 -7.028 1.00 97.06 191 ALA A C 1
ATOM 1485 O O . ALA A 1 191 ? -9.104 -20.820 -7.663 1.00 97.06 191 ALA A O 1
ATOM 1486 N N . ALA A 1 192 ? -11.330 -20.468 -7.594 1.00 96.88 192 ALA A N 1
ATOM 1487 C CA . ALA A 1 192 ? -11.471 -20.145 -9.014 1.00 96.88 192 ALA A CA 1
ATOM 1488 C C . ALA A 1 192 ? -10.644 -18.906 -9.399 1.00 96.88 192 ALA A C 1
ATOM 1490 O O . ALA A 1 192 ? -9.829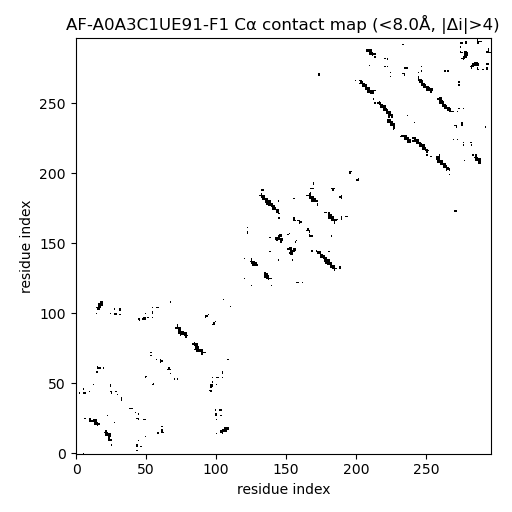 -18.963 -10.316 1.00 96.88 192 ALA A O 1
ATOM 1491 N N . LEU A 1 193 ? -10.757 -17.818 -8.630 1.00 96.75 193 LEU A N 1
ATOM 1492 C CA . LEU A 1 193 ? -9.999 -16.597 -8.906 1.00 96.75 193 LEU A CA 1
ATOM 1493 C C . LEU A 1 193 ? -8.491 -16.785 -8.687 1.00 96.75 193 LEU A C 1
ATOM 1495 O O . LEU A 1 193 ? -7.695 -16.250 -9.453 1.00 96.75 193 LEU A O 1
ATOM 1499 N N . GLN A 1 194 ? -8.065 -17.566 -7.686 1.00 95.44 194 GLN A N 1
ATOM 1500 C CA . GLN A 1 194 ? -6.648 -17.923 -7.527 1.00 95.44 194 GLN A CA 1
ATOM 1501 C C . GLN A 1 194 ? -6.104 -18.653 -8.760 1.00 95.44 194 GLN A C 1
ATOM 1503 O O . GLN A 1 194 ? -4.980 -18.375 -9.186 1.00 95.44 194 GLN A O 1
ATOM 1508 N N . ALA A 1 195 ? -6.893 -19.558 -9.349 1.00 94.69 195 ALA A N 1
ATOM 1509 C CA . ALA A 1 195 ? -6.521 -20.238 -10.582 1.00 94.69 195 ALA A CA 1
ATOM 1510 C C . ALA A 1 195 ? -6.364 -19.245 -11.746 1.00 94.69 195 ALA A C 1
ATOM 1512 O O . ALA A 1 195 ? -5.368 -19.332 -12.460 1.00 94.69 195 ALA A O 1
ATOM 1513 N N . ASP A 1 196 ? -7.251 -18.252 -11.872 1.00 94.56 196 ASP A N 1
ATOM 1514 C CA . ASP A 1 196 ? -7.146 -17.195 -12.891 1.00 94.56 196 ASP A CA 1
ATOM 1515 C C . ASP A 1 196 ? -5.924 -16.279 -12.703 1.00 94.56 196 ASP A C 1
ATOM 1517 O O . ASP A 1 196 ? -5.257 -15.890 -13.669 1.00 94.56 196 ASP A O 1
ATOM 1521 N N . PHE A 1 197 ? -5.567 -15.959 -11.454 1.00 91.81 197 PHE A N 1
ATOM 1522 C CA . PHE A 1 197 ? -4.317 -15.255 -11.153 1.00 91.81 197 PHE A CA 1
ATOM 1523 C C . PHE A 1 197 ? -3.090 -16.099 -11.527 1.00 91.81 197 PHE A C 1
ATOM 1525 O O . PHE A 1 197 ? -2.101 -15.559 -12.032 1.00 91.81 197 PHE A O 1
ATOM 1532 N N . ALA A 1 198 ? -3.137 -17.411 -11.282 1.00 89.31 198 ALA A N 1
ATOM 1533 C CA . ALA A 1 198 ? -2.044 -18.332 -11.578 1.00 89.31 198 ALA A CA 1
ATOM 1534 C C . ALA A 1 198 ? -1.878 -18.589 -13.087 1.00 89.31 198 ALA A C 1
ATOM 1536 O O . ALA A 1 198 ? -0.743 -18.645 -13.570 1.00 89.31 198 ALA A O 1
ATOM 1537 N N . SER A 1 199 ? -2.986 -18.689 -13.828 1.00 91.50 199 SER A N 1
ATOM 1538 C CA . SER A 1 199 ? -3.017 -18.856 -15.288 1.00 91.50 199 SER A CA 1
ATOM 1539 C C . SER A 1 199 ? -2.698 -17.570 -16.055 1.00 91.50 199 SER A C 1
ATOM 1541 O O . SER A 1 199 ? -2.433 -17.633 -17.252 1.00 91.50 199 SER A O 1
ATOM 1543 N N . ARG A 1 200 ? -2.643 -16.419 -15.363 1.00 87.94 200 ARG A N 1
ATOM 1544 C CA . ARG A 1 200 ? -2.418 -15.076 -15.934 1.00 87.94 200 ARG A CA 1
ATOM 1545 C C . ARG A 1 200 ? -3.558 -14.594 -16.836 1.00 87.94 200 ARG A C 1
ATOM 1547 O O . ARG A 1 200 ? -3.331 -13.743 -17.688 1.00 87.94 200 ARG A O 1
ATOM 1554 N N . ASN A 1 201 ? -4.777 -15.076 -16.596 1.00 91.06 201 ASN A N 1
ATOM 1555 C CA . ASN A 1 201 ? -5.989 -14.559 -17.240 1.00 91.06 201 ASN A CA 1
ATOM 1556 C C . ASN A 1 201 ? -6.354 -13.144 -16.749 1.00 91.06 201 ASN A C 1
ATOM 1558 O O . ASN A 1 201 ? -7.172 -12.463 -17.359 1.00 91.06 201 ASN A O 1
ATOM 1562 N N . ILE A 1 202 ? -5.761 -12.705 -15.633 1.00 92.56 202 ILE A N 1
ATOM 1563 C CA . ILE A 1 202 ? -6.012 -11.398 -15.023 1.00 92.56 202 ILE A CA 1
ATOM 1564 C C . ILE A 1 202 ? -4.922 -10.406 -15.419 1.00 92.56 202 ILE A C 1
ATOM 1566 O O . ILE A 1 202 ? -3.752 -10.541 -15.039 1.00 92.56 202 ILE A O 1
ATOM 1570 N N . GLU A 1 203 ? -5.340 -9.345 -16.100 1.00 94.00 203 GLU A N 1
ATOM 1571 C CA . GLU A 1 203 ? -4.499 -8.192 -16.391 1.00 94.00 203 GLU A CA 1
ATOM 1572 C C . GLU A 1 203 ? -4.503 -7.203 -15.224 1.00 94.00 203 GLU A C 1
ATOM 1574 O O . GLU A 1 203 ? -5.536 -6.882 -14.636 1.00 94.00 203 GLU A O 1
ATOM 1579 N N . LYS A 1 204 ? -3.318 -6.699 -14.873 1.00 95.44 204 LYS A N 1
ATOM 1580 C CA . LYS A 1 204 ? -3.145 -5.686 -13.828 1.00 95.44 204 LYS A CA 1
ATOM 1581 C C . LYS A 1 204 ? -2.425 -4.493 -14.429 1.00 95.44 204 LYS A C 1
ATOM 1583 O O . LYS A 1 204 ? -1.412 -4.679 -15.099 1.00 95.44 204 LYS A O 1
ATOM 1588 N N . ARG A 1 205 ? -2.893 -3.287 -14.115 1.00 97.56 205 ARG A N 1
ATOM 1589 C CA . ARG A 1 205 ? -2.251 -2.026 -14.495 1.00 97.56 205 ARG A CA 1
ATOM 1590 C C . ARG A 1 205 ? -2.052 -1.161 -13.259 1.00 97.56 205 ARG A C 1
ATOM 1592 O O . ARG A 1 205 ? -2.996 -0.925 -12.511 1.00 97.56 205 ARG A O 1
ATOM 1599 N N . TYR A 1 206 ? -0.834 -0.674 -13.068 1.00 97.94 206 TYR A N 1
ATOM 1600 C CA . TYR A 1 206 ? -0.467 0.232 -11.982 1.00 97.94 206 TYR A CA 1
ATOM 1601 C C . TYR A 1 206 ? 0.072 1.528 -12.558 1.00 97.94 206 TYR A C 1
ATOM 1603 O O . TYR A 1 206 ? 0.784 1.501 -13.555 1.00 97.94 206 TYR A O 1
ATOM 1611 N N . ILE A 1 207 ? -0.236 2.646 -11.911 1.00 98.19 207 ILE A N 1
ATOM 1612 C CA . ILE A 1 207 ? 0.319 3.952 -12.256 1.00 98.19 207 ILE A CA 1
ATOM 1613 C C . ILE A 1 207 ? 1.282 4.363 -11.152 1.00 98.19 207 ILE A C 1
ATOM 1615 O O . ILE A 1 207 ? 0.933 4.290 -9.974 1.00 98.19 207 ILE A O 1
ATOM 1619 N N . ALA A 1 208 ? 2.475 4.804 -11.534 1.00 97.31 208 ALA A N 1
ATOM 1620 C CA . ALA A 1 208 ? 3.472 5.327 -10.611 1.00 97.31 208 ALA A CA 1
ATOM 1621 C C . ALA A 1 208 ? 4.084 6.626 -11.144 1.00 97.31 208 ALA A C 1
ATOM 1623 O O . ALA A 1 208 ? 4.064 6.895 -12.348 1.00 97.31 208 ALA A O 1
ATOM 1624 N N . LEU A 1 209 ? 4.631 7.418 -10.225 1.00 97.31 209 LEU A N 1
ATOM 1625 C CA . LEU A 1 209 ? 5.528 8.524 -10.530 1.00 97.31 209 LEU A CA 1
ATOM 1626 C C . LEU A 1 209 ? 6.935 8.096 -10.110 1.00 97.31 209 LEU A C 1
ATOM 1628 O O . LEU A 1 209 ? 7.127 7.706 -8.958 1.00 97.31 209 LEU A O 1
ATOM 1632 N N . LEU A 1 210 ? 7.881 8.120 -11.042 1.00 97.06 210 LEU A N 1
ATOM 1633 C CA . LEU A 1 210 ? 9.276 7.760 -10.808 1.00 97.06 210 LEU A CA 1
ATOM 1634 C C . LEU A 1 210 ? 10.129 9.012 -10.654 1.00 97.06 210 LEU A C 1
ATOM 1636 O O . LEU A 1 210 ? 9.938 9.979 -11.390 1.00 97.06 210 LEU A O 1
ATOM 1640 N N . ASP A 1 211 ? 11.065 8.968 -9.717 1.00 94.56 211 ASP A N 1
ATOM 1641 C CA . ASP A 1 211 ? 12.082 9.987 -9.510 1.00 94.56 211 ASP A CA 1
ATOM 1642 C C . ASP A 1 211 ? 13.221 9.766 -10.511 1.00 94.56 211 ASP A C 1
ATOM 1644 O O . ASP A 1 211 ? 14.079 8.902 -10.322 1.00 94.56 211 ASP A O 1
ATOM 1648 N N . GLY A 1 212 ? 13.139 10.461 -11.646 1.00 93.75 212 GLY A N 1
ATOM 1649 C CA . GLY A 1 212 ? 14.039 10.298 -12.783 1.00 93.75 212 GLY A CA 1
ATOM 1650 C C . GLY A 1 212 ? 13.325 10.197 -14.134 1.00 93.75 212 GLY A C 1
ATOM 1651 O O . GLY A 1 212 ? 12.097 10.067 -14.237 1.00 93.75 212 GLY A O 1
ATOM 1652 N N . MET A 1 213 ? 14.131 10.249 -15.195 1.00 94.62 213 MET A N 1
ATOM 1653 C CA . MET A 1 213 ? 13.692 10.242 -16.591 1.00 94.62 213 MET A CA 1
ATOM 1654 C C . MET A 1 213 ? 13.944 8.877 -17.232 1.00 94.62 213 MET A C 1
ATOM 1656 O O . MET A 1 213 ? 15.090 8.508 -17.473 1.00 94.62 213 MET A O 1
ATOM 1660 N N . VAL A 1 214 ? 12.871 8.154 -17.555 1.00 95.81 214 VAL A N 1
ATOM 1661 C CA . VAL A 1 214 ? 12.944 6.938 -18.380 1.00 95.81 214 VAL A CA 1
ATOM 1662 C C . VAL A 1 214 ? 12.824 7.349 -19.845 1.00 95.81 214 VAL A C 1
ATOM 1664 O O . VAL A 1 214 ? 11.819 7.940 -20.228 1.00 95.81 214 VAL A O 1
ATOM 1667 N N . ILE A 1 215 ? 13.846 7.082 -20.656 1.00 93.06 215 ILE A N 1
ATOM 1668 C CA . ILE A 1 215 ? 13.915 7.578 -22.041 1.00 93.06 215 ILE A CA 1
ATOM 1669 C C . ILE A 1 215 ? 13.069 6.712 -22.981 1.00 93.06 215 ILE A C 1
ATOM 1671 O O . ILE A 1 215 ? 12.410 7.201 -23.900 1.00 93.06 215 ILE A O 1
ATOM 1675 N N . GLU A 1 216 ? 13.077 5.410 -22.739 1.00 95.50 216 GLU A N 1
ATOM 1676 C CA . GLU A 1 216 ? 12.375 4.401 -23.506 1.00 95.50 216 GLU A CA 1
ATOM 1677 C C . GLU A 1 216 ? 10.874 4.465 -23.209 1.00 95.50 216 GLU A C 1
ATOM 1679 O O . GLU A 1 216 ? 10.433 4.334 -22.068 1.00 95.50 216 GLU A O 1
ATOM 1684 N N . LYS A 1 217 ? 10.063 4.651 -24.258 1.00 96.25 217 LYS A N 1
ATOM 1685 C CA . LYS A 1 217 ? 8.607 4.815 -24.120 1.00 96.25 217 LYS A CA 1
ATOM 1686 C C . LYS A 1 217 ? 7.900 3.566 -23.606 1.00 96.25 217 LYS A C 1
ATOM 1688 O O . LYS A 1 217 ? 6.853 3.677 -22.984 1.00 96.25 217 LYS A O 1
ATOM 1693 N N . GLU A 1 218 ? 8.441 2.389 -23.874 1.00 98.00 218 GLU A N 1
ATOM 1694 C CA . GLU A 1 218 ? 7.901 1.116 -23.413 1.00 98.00 218 GLU A CA 1
ATOM 1695 C C . GLU A 1 218 ? 9.013 0.076 -23.308 1.00 98.00 218 GLU A C 1
ATOM 1697 O O . GLU A 1 218 ? 10.062 0.200 -23.942 1.00 98.00 218 GLU A O 1
ATOM 1702 N N . GLY A 1 219 ? 8.780 -0.970 -22.518 1.00 97.88 219 GLY A N 1
ATOM 1703 C CA . GLY A 1 219 ? 9.750 -2.046 -22.378 1.00 97.88 219 GLY A CA 1
ATOM 1704 C C . GLY A 1 219 ? 9.301 -3.182 -21.471 1.00 97.88 219 GLY A C 1
ATOM 1705 O O . GLY A 1 219 ? 8.176 -3.224 -20.961 1.00 97.88 219 GLY A O 1
ATOM 1706 N N . VAL A 1 220 ? 10.211 -4.136 -21.280 1.00 98.44 220 VAL A N 1
ATOM 1707 C CA . VAL A 1 220 ? 10.038 -5.296 -20.403 1.00 98.44 220 VAL A CA 1
ATOM 1708 C C . VAL A 1 220 ? 11.213 -5.363 -19.440 1.00 98.44 220 VAL A C 1
ATOM 1710 O O . VAL A 1 220 ? 12.364 -5.348 -19.860 1.00 98.44 220 VAL A O 1
ATOM 1713 N N . ILE A 1 221 ? 10.912 -5.490 -18.152 1.00 98.19 221 ILE A N 1
ATOM 1714 C CA . ILE A 1 221 ? 11.889 -5.737 -17.094 1.00 98.19 221 ILE A CA 1
ATOM 1715 C C . ILE A 1 221 ? 11.712 -7.189 -16.655 1.00 98.19 221 ILE A C 1
ATOM 1717 O O . ILE A 1 221 ? 10.645 -7.557 -16.157 1.00 98.19 221 ILE A O 1
ATOM 1721 N N . ASP A 1 222 ? 12.739 -8.014 -16.850 1.00 98.00 222 ASP A N 1
ATOM 1722 C CA . ASP A 1 222 ? 12.784 -9.414 -16.410 1.00 98.00 222 ASP A CA 1
ATOM 1723 C C . ASP A 1 222 ? 13.957 -9.584 -15.444 1.00 98.00 222 ASP A C 1
ATOM 1725 O O . ASP A 1 222 ? 15.097 -9.804 -15.847 1.00 98.00 222 ASP A O 1
ATOM 1729 N N . LEU A 1 223 ? 13.675 -9.399 -14.153 1.00 95.69 223 LEU A N 1
ATOM 1730 C CA . LEU A 1 223 ? 14.671 -9.511 -13.090 1.00 95.69 223 LEU A CA 1
ATOM 1731 C C . LEU A 1 223 ? 14.165 -10.499 -12.037 1.00 95.69 223 LEU A C 1
ATOM 1733 O O . LEU A 1 223 ? 13.078 -10.285 -11.486 1.00 95.69 223 LEU A O 1
ATOM 1737 N N . PRO A 1 224 ? 14.915 -11.572 -11.736 1.00 96.44 224 PRO A N 1
ATOM 1738 C CA . PRO A 1 224 ? 14.547 -12.524 -10.697 1.00 96.44 224 PRO A CA 1
ATOM 1739 C C . PRO A 1 224 ? 14.708 -11.904 -9.304 1.00 96.44 224 PRO A C 1
ATOM 1741 O O . PRO A 1 224 ? 15.703 -11.244 -9.016 1.00 96.44 224 PRO A O 1
ATOM 1744 N N . LEU A 1 225 ? 13.713 -12.114 -8.436 1.00 94.81 225 LEU A N 1
ATOM 1745 C CA . LEU A 1 225 ? 13.622 -11.477 -7.120 1.00 94.81 225 LEU A CA 1
ATOM 1746 C C . LEU A 1 225 ? 13.556 -12.497 -5.987 1.00 94.81 225 LEU A C 1
ATOM 1748 O O . LEU A 1 225 ? 12.874 -13.524 -6.092 1.00 94.81 225 LEU A O 1
ATOM 1752 N N . ARG A 1 226 ? 14.177 -12.167 -4.856 1.00 92.56 226 ARG A N 1
ATOM 1753 C CA . ARG A 1 226 ? 13.983 -12.875 -3.584 1.00 92.56 226 ARG A CA 1
ATOM 1754 C C . ARG A 1 226 ? 14.023 -11.920 -2.388 1.00 92.56 226 ARG A C 1
ATOM 1756 O O . ARG A 1 226 ? 14.531 -10.808 -2.527 1.00 92.56 226 ARG A O 1
ATOM 1763 N N . PRO A 1 227 ? 13.536 -12.345 -1.208 1.00 90.25 227 PRO A N 1
ATOM 1764 C CA . PRO A 1 227 ? 13.713 -11.579 0.017 1.00 90.25 227 PRO A CA 1
ATOM 1765 C C . PRO A 1 227 ? 15.189 -11.379 0.337 1.00 90.25 227 PRO A C 1
ATOM 1767 O O . PRO A 1 227 ? 15.962 -12.340 0.296 1.00 90.25 227 PRO A O 1
ATOM 1770 N N . ASP A 1 228 ? 15.544 -10.157 0.718 1.00 85.31 228 ASP A N 1
ATOM 1771 C CA . ASP A 1 228 ? 16.814 -9.902 1.375 1.00 85.31 228 ASP A CA 1
ATOM 1772 C C . ASP A 1 228 ? 16.717 -10.465 2.799 1.00 85.31 228 ASP A C 1
ATOM 1774 O O . ASP A 1 228 ? 15.837 -10.101 3.585 1.00 85.31 228 ASP A O 1
ATOM 1778 N N . ILE A 1 229 ? 17.557 -11.452 3.105 1.00 82.00 229 ILE A N 1
ATOM 1779 C CA . ILE A 1 229 ? 17.534 -12.126 4.406 1.00 82.00 229 ILE A CA 1
ATOM 1780 C C . ILE A 1 229 ? 18.087 -11.200 5.495 1.00 82.00 229 ILE A C 1
ATOM 1782 O O . ILE A 1 229 ? 17.635 -11.294 6.636 1.00 82.00 229 ILE A O 1
ATOM 1786 N N . ASN A 1 230 ? 19.000 -10.299 5.131 1.00 80.56 230 ASN A N 1
ATOM 1787 C CA . ASN A 1 230 ? 19.703 -9.414 6.051 1.00 80.56 230 ASN A CA 1
ATOM 1788 C C . ASN A 1 230 ? 18.952 -8.093 6.277 1.00 80.56 230 ASN A C 1
ATOM 1790 O O . ASN A 1 230 ? 19.119 -7.482 7.327 1.00 80.56 230 ASN A O 1
ATOM 1794 N N . ASP A 1 231 ? 18.094 -7.683 5.338 1.00 76.88 231 ASP A N 1
ATOM 1795 C CA . ASP A 1 231 ? 17.316 -6.439 5.422 1.00 76.88 231 ASP A CA 1
ATOM 1796 C C . ASP A 1 231 ? 15.831 -6.676 5.101 1.00 76.88 231 ASP A C 1
ATOM 1798 O O . ASP A 1 231 ? 15.290 -6.262 4.075 1.00 76.88 231 ASP A O 1
ATOM 1802 N N . ARG A 1 232 ? 15.128 -7.396 5.980 1.00 76.75 232 ARG A N 1
ATOM 1803 C CA . ARG A 1 232 ? 13.674 -7.571 5.839 1.00 76.75 232 ARG A CA 1
ATOM 1804 C C . ARG A 1 232 ? 12.943 -6.275 6.224 1.00 76.75 232 ARG A C 1
ATOM 1806 O O . ARG A 1 232 ? 13.239 -5.717 7.275 1.00 76.75 232 ARG A O 1
ATOM 1813 N N . PRO A 1 233 ? 11.914 -5.843 5.463 1.00 83.62 233 PRO A N 1
ATOM 1814 C CA . PRO A 1 233 ? 11.158 -6.612 4.466 1.00 83.62 233 PRO A CA 1
ATOM 1815 C C . PRO A 1 233 ? 11.633 -6.448 3.009 1.00 83.62 233 PRO A C 1
ATOM 1817 O O . PRO A 1 233 ? 10.881 -6.792 2.089 1.00 83.62 233 PRO A O 1
ATOM 1820 N N . ARG A 1 234 ? 12.834 -5.911 2.760 1.00 84.69 234 ARG A N 1
ATOM 1821 C CA . ARG A 1 234 ? 13.319 -5.672 1.397 1.00 84.69 234 ARG A CA 1
ATOM 1822 C C . ARG A 1 234 ? 13.462 -6.966 0.602 1.00 84.69 234 ARG A C 1
ATOM 1824 O O . ARG A 1 234 ? 13.516 -8.086 1.107 1.00 84.69 234 ARG A O 1
ATOM 1831 N N . GLN A 1 235 ? 13.454 -6.760 -0.698 1.00 89.75 235 GLN A N 1
ATOM 1832 C CA . GLN A 1 235 ? 13.628 -7.746 -1.750 1.00 89.75 235 GLN A CA 1
ATOM 1833 C C . GLN A 1 235 ? 14.798 -7.274 -2.598 1.00 89.75 235 GLN A C 1
ATOM 1835 O O . GLN A 1 235 ? 14.963 -6.067 -2.778 1.00 89.75 235 GLN A O 1
ATOM 1840 N N . MET A 1 236 ? 15.560 -8.214 -3.131 1.00 88.81 236 MET A N 1
ATOM 1841 C CA . MET A 1 236 ? 16.738 -7.956 -3.946 1.00 88.81 236 MET A CA 1
ATOM 1842 C C . MET A 1 236 ? 16.665 -8.733 -5.260 1.00 88.81 236 MET A C 1
ATOM 1844 O O . MET A 1 236 ? 15.946 -9.734 -5.361 1.00 88.81 236 MET A O 1
ATOM 1848 N N . VAL A 1 237 ? 17.416 -8.260 -6.254 1.00 95.12 237 VAL A N 1
ATOM 1849 C CA . VAL A 1 237 ? 17.654 -8.997 -7.499 1.00 95.12 237 VAL A CA 1
ATOM 1850 C C . VAL A 1 237 ? 18.692 -10.081 -7.229 1.00 95.12 237 VAL A C 1
ATOM 1852 O O . VAL A 1 237 ? 19.747 -9.795 -6.668 1.00 95.12 237 VAL A O 1
ATOM 1855 N N . ASP A 1 238 ? 18.387 -11.317 -7.615 1.00 92.69 238 ASP A N 1
ATOM 1856 C CA . ASP A 1 238 ? 19.281 -12.464 -7.449 1.00 92.69 238 ASP A CA 1
ATOM 1857 C C . ASP A 1 238 ? 19.070 -13.457 -8.599 1.00 92.69 238 ASP A C 1
ATOM 1859 O O . ASP A 1 238 ? 17.983 -14.015 -8.747 1.00 92.69 238 ASP A O 1
ATOM 1863 N N . TYR A 1 239 ? 20.099 -13.667 -9.420 1.00 93.12 239 TYR A N 1
ATOM 1864 C CA . TYR A 1 239 ? 20.021 -14.527 -10.603 1.00 93.12 239 TYR A CA 1
ATOM 1865 C C . TYR A 1 239 ? 20.178 -16.021 -10.301 1.00 93.12 239 TYR A C 1
ATOM 1867 O O . TYR A 1 239 ? 19.764 -16.840 -11.118 1.00 93.12 239 TYR A O 1
ATOM 1875 N N . GLU A 1 240 ? 20.731 -16.386 -9.145 1.00 94.50 240 GLU A N 1
ATOM 1876 C CA . GLU A 1 240 ? 20.965 -17.781 -8.761 1.00 94.50 240 GLU A CA 1
ATOM 1877 C C . GLU A 1 240 ? 19.772 -18.359 -7.996 1.00 94.50 240 GLU A C 1
ATOM 1879 O O . GLU A 1 240 ? 19.370 -19.506 -8.199 1.00 94.50 240 GLU A O 1
ATOM 1884 N N . HIS A 1 241 ? 19.184 -17.559 -7.106 1.00 93.88 241 HIS A N 1
ATOM 1885 C CA . HIS A 1 241 ? 18.155 -18.008 -6.165 1.00 93.88 241 HIS A CA 1
ATOM 1886 C C . HIS A 1 241 ? 16.849 -17.211 -6.254 1.00 93.88 241 HIS A C 1
ATOM 1888 O O . HIS A 1 241 ? 15.877 -17.515 -5.550 1.00 93.88 241 HIS A O 1
ATOM 1894 N N . GLY A 1 242 ? 16.800 -16.173 -7.089 1.00 93.94 242 GLY A N 1
ATOM 1895 C CA . GLY A 1 242 ? 15.606 -15.367 -7.290 1.00 93.94 242 GLY A CA 1
ATOM 1896 C C . GLY A 1 242 ? 14.527 -16.089 -8.086 1.00 93.94 242 GLY A C 1
ATOM 1897 O O . GLY A 1 242 ? 14.773 -16.851 -9.018 1.00 93.94 242 GLY A O 1
ATOM 1898 N N . LYS A 1 243 ? 13.271 -15.804 -7.747 1.00 97.12 243 LYS A N 1
ATOM 1899 C CA . LYS A 1 243 ? 12.128 -16.229 -8.554 1.00 97.12 243 LYS A CA 1
ATOM 1900 C C . LYS A 1 243 ? 11.931 -15.218 -9.671 1.00 97.12 243 LYS A 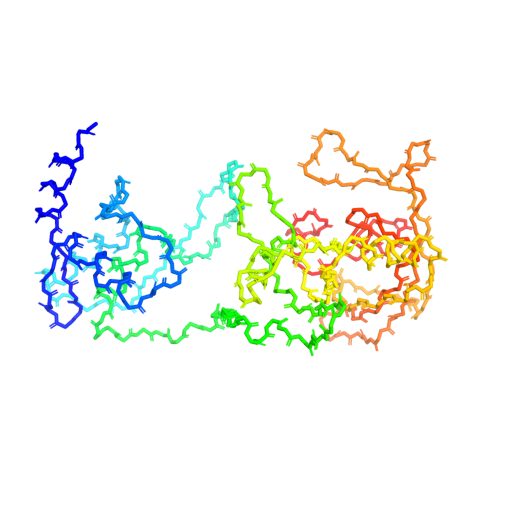C 1
ATOM 1902 O O . LYS A 1 243 ? 11.784 -14.029 -9.392 1.00 97.12 243 LYS A O 1
ATOM 1907 N N . ARG A 1 244 ? 11.851 -15.696 -10.915 1.00 97.19 244 ARG A N 1
ATOM 1908 C CA . ARG A 1 244 ? 11.593 -14.858 -12.096 1.00 97.19 244 ARG A CA 1
ATOM 1909 C C . ARG A 1 244 ? 10.427 -13.888 -11.857 1.00 97.19 244 ARG A C 1
ATOM 1911 O O . ARG A 1 244 ? 9.355 -14.305 -11.383 1.00 97.19 244 ARG A O 1
ATOM 1918 N N . ALA A 1 245 ? 10.653 -12.615 -12.178 1.00 97.38 245 ALA A N 1
ATOM 1919 C CA . ALA A 1 245 ? 9.679 -11.543 -12.046 1.00 97.38 245 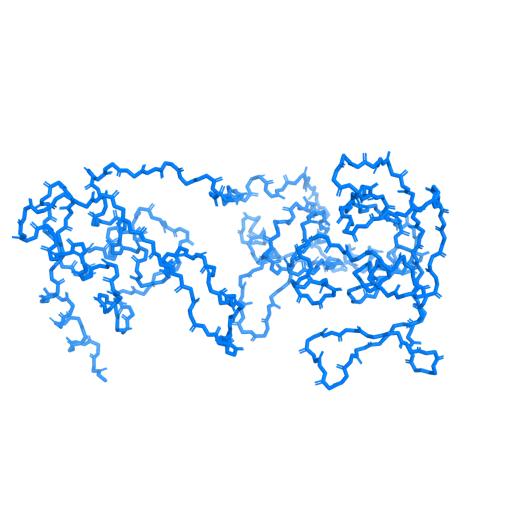ALA A CA 1
ATOM 1920 C C . ALA A 1 245 ? 9.702 -10.675 -13.309 1.00 97.38 245 ALA A C 1
ATOM 1922 O O . ALA A 1 245 ? 10.753 -10.161 -13.677 1.00 97.38 245 ALA A O 1
ATOM 1923 N N . ILE A 1 246 ? 8.546 -10.517 -13.956 1.00 97.94 246 ILE A N 1
ATOM 1924 C CA . ILE A 1 246 ? 8.422 -9.856 -15.258 1.00 97.94 246 ILE A CA 1
ATOM 1925 C C . ILE A 1 246 ? 7.394 -8.732 -15.173 1.00 97.94 246 ILE A C 1
ATOM 1927 O O . ILE A 1 246 ? 6.251 -8.957 -14.751 1.00 97.94 246 ILE A O 1
ATOM 1931 N N . THR A 1 247 ? 7.790 -7.546 -15.621 1.00 98.44 247 THR A N 1
ATOM 1932 C CA . THR A 1 247 ? 6.946 -6.351 -15.684 1.00 98.44 247 THR A CA 1
ATOM 1933 C C . THR A 1 247 ? 7.070 -5.717 -17.062 1.00 98.44 247 THR A C 1
ATOM 1935 O O . THR A 1 247 ? 8.167 -5.352 -17.473 1.00 98.44 247 THR A O 1
ATOM 1938 N N . ARG A 1 248 ? 5.950 -5.558 -17.770 1.00 98.50 248 ARG A N 1
ATOM 1939 C CA . ARG A 1 248 ? 5.868 -4.647 -18.919 1.00 98.50 248 ARG A CA 1
ATOM 1940 C C . ARG A 1 248 ? 5.636 -3.228 -18.417 1.00 98.50 248 ARG A C 1
ATOM 1942 O O . ARG A 1 248 ? 4.941 -3.056 -17.416 1.00 98.50 248 ARG A O 1
ATOM 1949 N N . TYR A 1 249 ? 6.168 -2.225 -19.099 1.00 98.62 249 TYR A N 1
ATOM 1950 C CA . TYR A 1 249 ? 5.910 -0.829 -18.762 1.00 98.62 249 TYR A CA 1
ATOM 1951 C C . TYR A 1 249 ? 5.686 0.034 -19.998 1.00 98.62 249 TYR A C 1
ATOM 1953 O O . TYR A 1 249 ? 6.103 -0.321 -21.098 1.00 98.62 249 TYR A O 1
ATOM 1961 N N . GLU A 1 250 ? 5.039 1.171 -19.776 1.00 98.56 250 GLU A N 1
ATOM 1962 C CA . GLU A 1 250 ? 4.762 2.208 -20.765 1.00 98.56 250 GLU A CA 1
ATOM 1963 C C . GLU A 1 250 ? 4.873 3.578 -20.081 1.00 98.56 250 GLU A C 1
ATOM 1965 O O . GLU A 1 250 ? 4.207 3.838 -19.074 1.00 98.56 250 GLU A O 1
ATOM 1970 N N . VAL A 1 251 ? 5.723 4.456 -20.601 1.00 98.31 251 VAL A N 1
ATOM 1971 C CA . VAL A 1 251 ? 5.851 5.845 -20.161 1.00 98.31 251 VAL A CA 1
ATOM 1972 C C . VAL A 1 251 ? 4.657 6.639 -20.678 1.00 98.31 251 VAL A C 1
ATOM 1974 O O . VAL A 1 251 ? 4.411 6.710 -21.877 1.00 98.31 251 VAL A O 1
ATOM 1977 N N . LEU A 1 252 ? 3.924 7.265 -19.759 1.00 97.94 252 LEU A N 1
ATOM 1978 C CA . LEU A 1 252 ? 2.719 8.031 -20.076 1.00 97.94 252 LEU A CA 1
ATOM 1979 C C . LEU A 1 252 ? 3.026 9.508 -20.313 1.00 97.94 252 LEU A C 1
ATOM 1981 O O . LEU A 1 252 ? 2.440 10.136 -21.189 1.00 97.94 252 LEU A O 1
ATOM 1985 N N . SER A 1 253 ? 3.906 10.082 -19.493 1.00 97.50 253 SER A N 1
ATOM 1986 C CA . SER A 1 253 ? 4.291 11.491 -19.582 1.00 97.50 253 SER A CA 1
ATOM 1987 C C . SER A 1 253 ? 5.525 11.783 -18.734 1.00 97.50 253 SER A C 1
ATOM 1989 O O . SER A 1 253 ? 5.751 11.122 -17.719 1.00 97.50 253 SER A O 1
ATOM 1991 N N . HIS A 1 254 ? 6.237 12.854 -19.073 1.00 97.19 254 HIS A N 1
ATOM 1992 C CA . HIS A 1 254 ? 7.248 13.457 -18.206 1.00 97.19 254 HIS A CA 1
ATOM 1993 C C . HIS A 1 254 ? 6.707 14.726 -17.559 1.00 97.19 254 HIS A C 1
ATOM 1995 O O . HIS A 1 254 ? 5.920 15.456 -18.166 1.00 97.19 254 HIS A O 1
ATOM 2001 N N . THR A 1 255 ? 7.113 14.977 -16.323 1.00 92.94 255 THR A N 1
ATOM 2002 C CA . THR A 1 255 ? 6.788 16.208 -15.602 1.00 92.94 255 THR A CA 1
ATOM 2003 C C . THR A 1 255 ? 7.905 17.249 -15.774 1.00 92.94 255 THR A C 1
ATOM 2005 O O . THR A 1 255 ? 9.037 16.887 -16.107 1.00 92.94 255 THR A O 1
ATOM 2008 N N . PRO A 1 256 ? 7.627 18.547 -15.539 1.00 91.06 256 PRO A N 1
ATOM 2009 C CA . PRO A 1 256 ? 8.642 19.602 -15.645 1.00 91.06 256 PRO A CA 1
ATOM 2010 C C . PRO A 1 256 ? 9.840 19.434 -14.698 1.00 91.06 256 PRO A C 1
ATOM 2012 O O . PRO A 1 256 ? 10.925 19.911 -15.002 1.00 91.06 256 PRO A O 1
ATOM 2015 N N . ASP A 1 257 ? 9.660 18.745 -13.571 1.00 91.25 257 ASP A N 1
ATOM 2016 C CA . ASP A 1 257 ? 10.684 18.457 -12.561 1.00 91.25 257 ASP A CA 1
ATOM 2017 C C . ASP A 1 257 ? 11.441 17.141 -12.818 1.00 91.25 257 ASP A C 1
ATOM 2019 O O . ASP A 1 257 ? 11.930 16.511 -11.884 1.00 91.25 257 ASP A O 1
ATOM 2023 N N . HIS A 1 258 ? 11.543 16.723 -14.085 1.00 92.44 258 HIS A N 1
ATOM 2024 C CA . HIS A 1 258 ? 12.305 15.547 -14.525 1.00 92.44 258 HIS A CA 1
ATOM 2025 C C . HIS A 1 258 ? 11.854 14.211 -13.909 1.00 92.44 258 HIS A C 1
ATOM 2027 O O . HIS A 1 258 ? 12.664 13.304 -13.707 1.00 92.44 258 HIS A O 1
ATOM 2033 N N . ARG A 1 259 ? 10.551 14.059 -13.644 1.00 96.56 259 ARG A N 1
ATOM 2034 C CA . ARG A 1 259 ? 9.955 12.792 -13.197 1.00 96.56 259 ARG A CA 1
ATOM 2035 C C . ARG A 1 259 ? 9.192 12.119 -14.324 1.00 96.56 259 ARG A C 1
ATOM 2037 O O . ARG A 1 259 ? 8.713 12.757 -15.264 1.00 96.56 259 ARG A O 1
ATOM 2044 N N . THR A 1 260 ? 9.029 10.808 -14.202 1.00 97.88 260 THR A N 1
ATOM 2045 C CA . THR A 1 260 ? 8.334 9.996 -15.205 1.00 97.88 260 THR A CA 1
ATOM 2046 C C . THR A 1 260 ? 7.050 9.418 -14.636 1.00 97.88 260 THR A C 1
ATOM 2048 O O . THR A 1 260 ? 7.073 8.647 -13.678 1.00 97.88 260 THR A O 1
ATOM 2051 N N . ARG A 1 261 ? 5.907 9.743 -15.246 1.00 98.25 261 ARG A N 1
ATOM 2052 C CA . ARG A 1 261 ? 4.648 9.041 -14.984 1.00 98.25 261 ARG A CA 1
ATOM 2053 C C . ARG A 1 261 ? 4.588 7.807 -15.872 1.00 98.25 261 ARG A C 1
ATOM 2055 O O . ARG A 1 261 ? 4.655 7.918 -17.094 1.00 98.25 261 ARG A O 1
ATOM 2062 N N . ILE A 1 262 ? 4.429 6.642 -15.260 1.00 98.31 262 ILE A N 1
ATOM 2063 C CA . ILE A 1 262 ? 4.565 5.350 -15.933 1.00 98.31 262 ILE A CA 1
ATOM 2064 C C . ILE A 1 262 ? 3.386 4.432 -15.604 1.00 98.31 262 ILE A C 1
ATOM 2066 O O . ILE A 1 262 ? 2.854 4.459 -14.489 1.00 98.31 262 ILE A O 1
ATOM 2070 N N . ALA A 1 263 ? 2.983 3.617 -16.575 1.00 98.62 263 ALA A N 1
ATOM 2071 C CA . ALA A 1 263 ? 2.110 2.473 -16.381 1.00 98.62 263 ALA A CA 1
ATOM 2072 C C . ALA A 1 263 ? 2.941 1.188 -16.292 1.00 98.62 263 ALA A C 1
ATOM 2074 O O . ALA A 1 263 ? 3.767 0.915 -17.158 1.00 98.62 263 ALA A O 1
ATOM 2075 N N . PHE A 1 264 ? 2.686 0.373 -15.271 1.00 98.56 264 PHE A N 1
ATOM 2076 C CA . PHE A 1 264 ? 3.252 -0.963 -15.119 1.00 98.56 264 PHE A CA 1
ATOM 2077 C C . PHE A 1 264 ? 2.185 -2.037 -15.313 1.00 98.56 264 PHE A C 1
ATOM 2079 O O . PHE A 1 264 ? 1.104 -1.965 -14.727 1.00 98.56 264 PHE A O 1
ATOM 2086 N N . TYR A 1 265 ? 2.547 -3.084 -16.046 1.00 98.00 265 TYR A N 1
ATOM 2087 C CA . TYR A 1 265 ? 1.743 -4.268 -16.328 1.00 98.00 265 TYR A CA 1
ATOM 2088 C C . TYR A 1 265 ? 2.502 -5.518 -15.836 1.00 98.00 265 TYR A C 1
ATOM 2090 O O . TYR A 1 265 ? 3.254 -6.146 -16.593 1.00 98.00 265 TYR A O 1
ATOM 2098 N N . PRO A 1 266 ? 2.408 -5.865 -14.536 1.00 96.88 266 PRO A N 1
ATOM 2099 C CA . PRO A 1 266 ? 3.156 -6.981 -13.968 1.00 96.88 266 PRO A CA 1
ATOM 2100 C C . PRO A 1 266 ? 2.567 -8.333 -14.397 1.00 96.88 266 PRO A C 1
ATOM 2102 O O . PRO A 1 266 ? 1.484 -8.726 -13.953 1.00 96.88 266 PRO A O 1
ATOM 2105 N N . LEU A 1 267 ? 3.327 -9.084 -15.199 1.00 95.06 267 LEU A N 1
ATOM 2106 C CA . LEU A 1 267 ? 2.963 -10.437 -15.651 1.00 95.06 267 LEU A CA 1
ATOM 2107 C C . LEU A 1 267 ? 3.138 -11.486 -14.542 1.00 95.06 267 LEU A C 1
ATOM 2109 O O . LEU A 1 267 ? 2.529 -12.552 -14.564 1.00 95.06 267 LEU A O 1
ATOM 2113 N N . THR A 1 268 ? 3.968 -11.179 -13.547 1.00 93.88 268 THR A N 1
ATOM 2114 C CA . THR A 1 268 ? 4.111 -11.941 -12.299 1.00 93.88 268 THR A CA 1
ATOM 2115 C C . THR A 1 268 ? 3.615 -11.119 -11.103 1.00 93.88 268 THR A C 1
ATOM 2117 O O . THR A 1 268 ? 3.171 -9.986 -11.256 1.00 93.88 268 THR A O 1
ATOM 2120 N N . GLY A 1 269 ? 3.630 -11.688 -9.896 1.00 92.38 269 GLY A N 1
ATOM 2121 C CA . GLY A 1 269 ? 3.207 -10.998 -8.670 1.00 92.38 269 GLY A CA 1
ATOM 2122 C C . GLY A 1 269 ? 4.158 -11.264 -7.509 1.00 92.38 269 GLY A C 1
ATOM 2123 O O . GLY A 1 269 ? 3.774 -11.912 -6.540 1.00 92.38 269 GLY A O 1
ATOM 2124 N N . ARG A 1 270 ? 5.425 -10.850 -7.629 1.00 94.25 270 ARG A N 1
ATOM 2125 C CA . ARG A 1 270 ? 6.403 -10.980 -6.535 1.00 94.25 270 ARG A CA 1
ATOM 21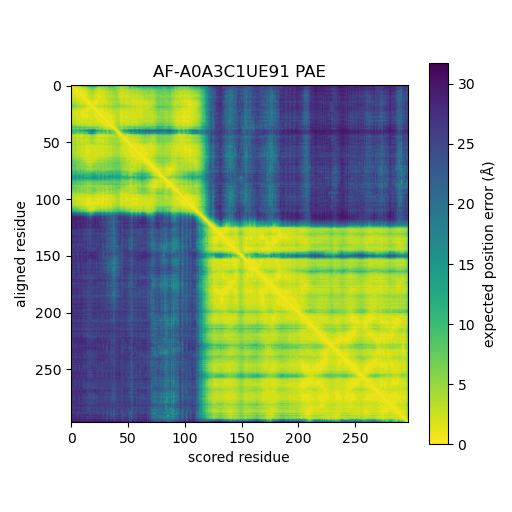26 C C . ARG A 1 270 ? 6.292 -9.801 -5.567 1.00 94.25 270 ARG A C 1
ATOM 2128 O O . ARG A 1 270 ? 5.913 -8.699 -5.960 1.00 94.25 270 ARG A O 1
ATOM 2135 N N . THR A 1 271 ? 6.621 -10.038 -4.298 1.00 91.94 271 THR A N 1
ATOM 2136 C CA . THR A 1 271 ? 6.671 -8.991 -3.267 1.00 91.94 271 THR A CA 1
ATOM 2137 C C . THR A 1 271 ? 7.547 -7.837 -3.746 1.00 91.94 271 THR A C 1
ATOM 2139 O O . THR A 1 271 ? 8.628 -8.080 -4.277 1.00 91.94 271 THR A O 1
ATOM 2142 N N . HIS A 1 272 ? 7.074 -6.597 -3.598 1.00 94.19 272 HIS A N 1
ATOM 2143 C CA . HIS A 1 272 ? 7.777 -5.373 -4.006 1.00 94.19 272 HIS A CA 1
ATOM 2144 C C . HIS A 1 272 ? 8.258 -5.341 -5.476 1.00 94.19 272 HIS A C 1
ATOM 2146 O O . HIS A 1 272 ? 9.125 -4.537 -5.812 1.00 94.19 272 HIS A O 1
ATOM 2152 N N . GLN A 1 273 ? 7.711 -6.175 -6.372 1.00 97.38 273 GLN A N 1
ATOM 2153 C CA . GLN A 1 273 ? 8.237 -6.352 -7.732 1.00 97.38 273 GLN A CA 1
ATOM 2154 C C . GLN A 1 273 ? 8.408 -5.036 -8.494 1.00 97.38 273 GLN A C 1
ATOM 2156 O O . GLN A 1 273 ? 9.498 -4.751 -8.976 1.00 97.38 273 GLN A O 1
ATOM 2161 N N . LEU A 1 274 ? 7.349 -4.224 -8.569 1.00 97.81 274 LEU A N 1
ATOM 2162 C CA . LEU A 1 274 ? 7.371 -2.952 -9.299 1.00 97.81 274 LEU A CA 1
ATOM 2163 C C . LEU A 1 274 ? 8.367 -1.959 -8.698 1.00 97.81 274 LEU A C 1
ATOM 2165 O O . LEU A 1 274 ? 9.022 -1.223 -9.423 1.00 97.81 274 LEU A O 1
ATOM 2169 N N . ARG A 1 275 ? 8.500 -1.974 -7.372 1.00 96.38 275 ARG A N 1
ATOM 2170 C CA . ARG A 1 275 ? 9.370 -1.073 -6.616 1.00 96.38 275 ARG A CA 1
ATOM 2171 C C . ARG A 1 275 ? 10.841 -1.373 -6.889 1.00 96.38 275 ARG A C 1
ATOM 2173 O O . ARG A 1 275 ? 11.598 -0.464 -7.201 1.00 96.38 275 ARG A O 1
ATOM 2180 N N . VAL A 1 276 ? 11.215 -2.657 -6.858 1.00 95.81 276 VAL A N 1
ATOM 2181 C CA . VAL A 1 276 ? 12.571 -3.108 -7.209 1.00 95.81 276 VAL A CA 1
ATOM 2182 C C . VAL A 1 276 ? 12.853 -2.905 -8.695 1.00 95.81 276 VAL A C 1
ATOM 2184 O O . VAL A 1 276 ? 13.927 -2.445 -9.055 1.00 95.81 276 VAL A O 1
ATOM 2187 N N . HIS A 1 277 ? 11.905 -3.240 -9.574 1.00 97.69 277 HIS A N 1
ATOM 2188 C CA . HIS A 1 277 ? 12.068 -3.053 -11.020 1.00 97.69 277 HIS A CA 1
ATOM 2189 C C . HIS A 1 277 ? 12.236 -1.578 -11.403 1.00 97.69 277 HIS A C 1
ATOM 2191 O O . HIS A 1 277 ? 13.017 -1.277 -12.300 1.00 97.69 277 HIS A O 1
ATOM 2197 N N . ALA A 1 278 ? 11.554 -0.668 -10.708 1.00 96.88 278 ALA A N 1
ATOM 2198 C CA . ALA A 1 278 ? 11.728 0.766 -10.891 1.00 96.88 278 ALA A CA 1
ATOM 2199 C C . ALA A 1 278 ? 13.108 1.241 -10.403 1.00 96.88 278 ALA A C 1
ATOM 2201 O O . ALA A 1 278 ? 13.841 1.870 -11.158 1.00 96.88 278 ALA A O 1
ATOM 2202 N N . SER A 1 279 ? 13.502 0.899 -9.173 1.00 94.62 279 SER A N 1
ATOM 2203 C CA . SER A 1 279 ? 14.723 1.445 -8.563 1.00 94.62 279 SER A CA 1
ATOM 2204 C C . SER A 1 279 ? 16.027 0.807 -9.038 1.00 94.62 279 SER A C 1
ATOM 2206 O O . SER A 1 279 ? 17.066 1.462 -9.069 1.00 94.62 279 SER A O 1
ATOM 2208 N N . HIS A 1 280 ? 16.020 -0.488 -9.357 1.00 93.44 280 HIS A N 1
ATOM 2209 C CA . HIS A 1 280 ? 17.251 -1.222 -9.607 1.00 93.44 280 HIS A CA 1
ATOM 2210 C C . HIS A 1 280 ? 17.919 -0.736 -10.899 1.00 93.44 280 HIS A C 1
ATOM 2212 O O . HIS A 1 280 ? 17.255 -0.550 -11.915 1.00 93.44 280 HIS A O 1
ATOM 2218 N N . LYS A 1 281 ? 19.252 -0.614 -10.889 1.00 90.31 281 LYS A N 1
ATOM 2219 C CA . LYS A 1 281 ? 20.054 -0.149 -12.038 1.00 90.31 281 LYS A CA 1
ATOM 2220 C C . LYS A 1 281 ? 19.873 -0.975 -13.318 1.00 90.31 281 LYS A C 1
ATOM 2222 O O . LYS A 1 281 ? 19.984 -0.447 -14.410 1.00 90.31 281 LYS A O 1
ATOM 2227 N N . SER A 1 282 ? 19.616 -2.278 -13.179 1.00 90.25 282 SER A N 1
ATOM 2228 C CA . SER A 1 282 ? 19.313 -3.182 -14.308 1.00 90.25 282 SER A CA 1
ATOM 2229 C C . SER A 1 282 ? 17.822 -3.216 -14.671 1.00 90.25 282 SER A C 1
ATOM 2231 O O . SER A 1 282 ? 17.427 -3.992 -15.532 1.00 90.25 282 SER A O 1
ATOM 2233 N N . GLY A 1 283 ? 16.992 -2.465 -13.945 1.00 93.50 283 GLY A N 1
ATOM 2234 C CA . GLY A 1 283 ? 15.595 -2.193 -14.264 1.00 93.50 283 GLY A CA 1
ATOM 2235 C C . GLY A 1 283 ? 15.491 -0.817 -14.915 1.00 93.50 283 GLY A C 1
ATOM 2236 O O . GLY A 1 283 ? 16.080 -0.607 -15.969 1.00 93.50 283 GLY A O 1
ATOM 2237 N N . LEU A 1 284 ? 14.773 0.118 -14.286 1.00 95.06 284 LEU A N 1
ATOM 2238 C CA . LEU A 1 284 ? 14.667 1.502 -14.778 1.00 95.06 284 LEU A CA 1
ATOM 2239 C C . LEU A 1 284 ? 15.675 2.469 -14.147 1.00 95.06 284 LEU A C 1
ATOM 2241 O O . LEU A 1 284 ? 15.847 3.573 -14.653 1.00 95.06 284 LEU A O 1
ATOM 2245 N N . GLY A 1 285 ? 16.301 2.102 -13.024 1.00 93.06 285 GLY A N 1
ATOM 2246 C CA . GLY A 1 285 ? 17.193 2.999 -12.281 1.00 93.06 285 GLY A CA 1
ATOM 2247 C C . GLY A 1 285 ? 16.524 4.277 -11.752 1.00 93.06 285 GLY A C 1
ATOM 2248 O O . GLY A 1 285 ? 17.230 5.196 -11.356 1.00 93.06 285 GLY A O 1
ATOM 2249 N N . CYS A 1 286 ? 15.190 4.342 -11.750 1.00 95.25 286 CYS A N 1
ATOM 2250 C CA . CYS A 1 286 ? 14.390 5.495 -11.336 1.00 95.25 286 CYS A CA 1
ATOM 2251 C C . CYS A 1 286 ? 13.383 5.024 -10.274 1.00 95.25 286 CYS A C 1
ATOM 2253 O O . CYS A 1 286 ? 12.361 4.420 -10.625 1.00 95.25 286 CYS A O 1
ATOM 2255 N N . PRO A 1 287 ? 13.653 5.214 -8.971 1.00 94.31 287 PRO A N 1
ATOM 2256 C CA . PRO A 1 287 ? 12.776 4.711 -7.921 1.00 94.31 287 PRO A CA 1
ATOM 2257 C C . PRO A 1 287 ? 11.403 5.389 -7.936 1.00 94.31 287 PRO A C 1
ATOM 2259 O O . PRO A 1 287 ? 11.238 6.503 -8.422 1.00 94.31 287 PRO A O 1
ATOM 2262 N N . ILE A 1 288 ? 10.392 4.726 -7.372 1.00 95.88 288 ILE A N 1
ATOM 2263 C CA . ILE A 1 288 ? 9.069 5.338 -7.200 1.00 95.88 288 ILE A CA 1
ATOM 2264 C C . ILE A 1 288 ? 9.179 6.476 -6.175 1.00 95.88 288 ILE A C 1
ATOM 2266 O O . ILE A 1 288 ? 9.739 6.290 -5.094 1.00 95.88 288 ILE A O 1
ATOM 2270 N N . VAL A 1 289 ? 8.613 7.641 -6.495 1.00 92.56 289 VAL A N 1
ATOM 2271 C CA . VAL A 1 289 ? 8.595 8.811 -5.606 1.00 92.56 289 VAL A CA 1
ATOM 2272 C C . VAL A 1 289 ? 7.956 8.444 -4.263 1.00 92.56 289 VAL A C 1
ATOM 2274 O O . VAL A 1 289 ? 6.845 7.912 -4.215 1.00 92.56 289 VAL A O 1
ATOM 2277 N N . GLY A 1 290 ? 8.656 8.745 -3.166 1.00 86.44 290 GLY A N 1
ATOM 2278 C CA . GLY A 1 290 ? 8.207 8.439 -1.804 1.00 86.44 290 GLY A CA 1
ATOM 2279 C C . GLY A 1 290 ? 8.381 6.973 -1.383 1.00 86.44 290 GLY A C 1
ATOM 2280 O O . GLY A 1 290 ? 7.879 6.574 -0.330 1.00 86.44 290 GLY A O 1
ATOM 2281 N N . ASP A 1 291 ? 9.072 6.144 -2.173 1.00 85.88 291 ASP A N 1
ATOM 2282 C CA . ASP A 1 291 ? 9.399 4.779 -1.768 1.00 85.88 291 ASP A CA 1
ATOM 2283 C C . ASP A 1 291 ? 10.495 4.759 -0.694 1.00 85.88 291 ASP A C 1
ATOM 2285 O O . ASP A 1 291 ? 11.685 4.782 -0.985 1.00 85.88 291 ASP A O 1
ATOM 2289 N N . MET A 1 292 ? 10.087 4.633 0.568 1.00 80.19 292 MET A N 1
ATOM 2290 C CA . MET A 1 292 ? 11.009 4.624 1.712 1.00 80.19 292 MET A CA 1
ATOM 2291 C C . MET A 1 292 ? 11.977 3.437 1.759 1.00 80.19 292 MET A C 1
ATOM 2293 O O . MET A 1 292 ? 12.943 3.469 2.520 1.00 80.19 292 MET A O 1
ATOM 2297 N N . LEU A 1 293 ? 11.699 2.351 1.028 1.00 82.25 293 LEU A N 1
ATOM 2298 C CA . LEU A 1 293 ? 12.652 1.249 0.942 1.00 82.25 293 LEU A CA 1
ATOM 2299 C C . LEU A 1 293 ? 13.599 1.520 -0.219 1.00 82.25 293 LEU A C 1
ATOM 2301 O O . LEU A 1 293 ? 14.800 1.591 -0.021 1.00 82.25 293 LEU A O 1
ATOM 2305 N N . TYR A 1 294 ? 13.085 1.689 -1.427 1.00 84.62 294 TYR A N 1
ATOM 2306 C CA . TYR A 1 294 ? 13.924 1.620 -2.623 1.00 84.62 294 TYR A CA 1
ATOM 2307 C C . TYR A 1 294 ? 14.296 2.971 -3.237 1.00 84.62 294 TYR A C 1
ATOM 2309 O O . TYR A 1 294 ? 15.004 2.981 -4.239 1.00 84.62 294 TYR A O 1
ATOM 2317 N N . GLY A 1 295 ? 13.806 4.076 -2.677 1.00 78.00 295 GLY A N 1
ATOM 2318 C CA . GLY A 1 295 ? 14.086 5.437 -3.121 1.00 78.00 295 GLY A CA 1
ATOM 2319 C C . GLY A 1 295 ? 15.339 6.051 -2.512 1.00 78.00 295 GLY A C 1
ATOM 2320 O O . GLY A 1 295 ? 15.903 5.545 -1.540 1.00 78.00 295 GLY A O 1
ATOM 2321 N N . HIS A 1 296 ? 15.764 7.160 -3.113 1.00 63.03 296 HIS A N 1
ATOM 2322 C CA . HIS A 1 296 ? 16.782 8.040 -2.555 1.00 63.03 296 HIS A CA 1
ATOM 2323 C C . HIS A 1 296 ? 16.119 8.932 -1.494 1.00 63.03 296 HIS A C 1
ATOM 2325 O O . HIS A 1 296 ? 15.020 9.439 -1.720 1.00 63.03 296 HIS A O 1
ATOM 2331 N N . ALA A 1 297 ? 16.735 9.025 -0.314 1.00 41.28 297 ALA A N 1
ATOM 2332 C CA . ALA A 1 297 ? 16.306 9.927 0.755 1.00 41.28 297 ALA A CA 1
ATOM 2333 C C . ALA A 1 297 ? 16.781 11.356 0.481 1.00 41.28 297 ALA A C 1
ATOM 2335 O O . ALA A 1 297 ? 17.891 11.490 -0.087 1.00 41.28 297 ALA A O 1
#

Mean predicted aligned error: 13.97 Å

Radius of gyration: 23.64 Å; Cα contacts (8 Å, |Δi|>4): 504; chains: 1; bounding box: 44×55×65 Å

Foldseek 3Di:
DDPVVQQVVQQVAWAAAPVGDIDGNLVLLVVLCVVPVVDDDDSGADPCQCVDPVRVVLRVCVVVVHADDDDWDADDDAQDPPDDHDHPDTDDDDPRRVVSVCVRHHVVHDDPDPPDPPPPQDLVNQFPDDDPWKTKGWFDAQFWQQADPVGRGHNQNVNCVVVVARWAWLDTDDNRDTGITMITRDPVSSVVVVVCLVVLVDKDKDKFKWAAAQPDQKDKDWFFKDADPVDPPDIDGDPPPGHIWMKIKGFDDADPNRITIMMITTSHDDVCRVQCLRCPPSHRVTGTPPPPPRDDD

pLDDT: mean 86.52, std 13.25, range [35.25, 98.62]